Protein AF-A0A969GHV3-F1 (afdb_monomer_lite)

Radius of gyration: 28.15 Å; chains: 1; bounding box: 66×39×89 Å

pLDDT: mean 75.86, std 17.52, range [26.25, 97.0]

Structure (mmCIF, N/CA/C/O backbone):
data_AF-A0A969GHV3-F1
#
_entry.id   AF-A0A969GHV3-F1
#
loop_
_atom_site.group_PDB
_atom_site.id
_atom_site.type_symbol
_atom_site.label_atom_id
_atom_site.label_alt_id
_atom_site.label_comp_id
_atom_site.label_asym_id
_atom_site.label_entity_id
_atom_site.label_seq_id
_atom_site.pdbx_PDB_ins_code
_atom_site.Cartn_x
_atom_site.Cartn_y
_atom_site.Cartn_z
_atom_site.occupancy
_atom_site.B_iso_or_equiv
_atom_site.auth_seq_id
_atom_site.auth_comp_id
_atom_site.auth_asym_id
_atom_site.auth_atom_id
_atom_site.pdbx_PDB_model_num
ATOM 1 N N . MET A 1 1 ? 11.729 -0.062 -61.604 1.00 32.06 1 MET A N 1
ATOM 2 C CA . MET A 1 1 ? 11.285 1.165 -60.911 1.00 32.06 1 MET A CA 1
ATOM 3 C C . MET A 1 1 ? 10.305 0.632 -59.897 1.00 32.06 1 MET A C 1
ATOM 5 O O . MET A 1 1 ? 9.167 0.365 -60.252 1.00 32.06 1 MET A O 1
ATOM 9 N N . ASP A 1 2 ? 10.804 0.272 -58.718 1.00 27.66 2 ASP A N 1
ATOM 10 C CA . ASP A 1 2 ? 10.119 -0.718 -57.886 1.00 27.66 2 ASP A CA 1
ATOM 11 C C . ASP A 1 2 ? 9.588 -0.005 -56.647 1.00 27.66 2 ASP A C 1
ATOM 13 O O . ASP A 1 2 ? 10.357 0.471 -55.813 1.00 27.66 2 ASP A O 1
ATOM 17 N N . CYS A 1 3 ? 8.264 0.134 -56.581 1.00 26.25 3 CYS A N 1
ATOM 18 C CA . CYS A 1 3 ? 7.565 0.687 -55.429 1.00 26.25 3 CYS A CA 1
ATOM 19 C C . CYS A 1 3 ? 7.327 -0.438 -54.422 1.00 26.25 3 CYS A C 1
ATOM 21 O O . CYS A 1 3 ? 6.659 -1.417 -54.747 1.00 26.25 3 CYS A O 1
ATOM 23 N N . TYR A 1 4 ? 7.835 -0.290 -53.202 1.00 35.72 4 TYR A N 1
ATOM 24 C CA . TYR A 1 4 ? 7.478 -1.172 -52.094 1.00 35.72 4 TYR A CA 1
ATOM 25 C C . TYR A 1 4 ? 6.591 -0.409 -51.111 1.00 35.72 4 TYR A C 1
ATOM 27 O O . TYR A 1 4 ? 6.945 0.683 -50.669 1.00 35.72 4 TYR A O 1
ATOM 35 N N . LEU A 1 5 ? 5.433 -0.991 -50.782 1.00 27.12 5 LEU A N 1
ATOM 36 C CA . LEU A 1 5 ? 4.571 -0.512 -49.704 1.00 27.12 5 LEU A CA 1
ATOM 37 C C . LEU A 1 5 ? 5.252 -0.800 -48.362 1.00 27.12 5 LEU A C 1
ATOM 39 O O . LEU A 1 5 ? 5.508 -1.959 -48.032 1.00 27.12 5 LEU A O 1
ATOM 43 N N . TRP A 1 6 ? 5.487 0.242 -47.571 1.00 31.50 6 TRP A N 1
ATOM 44 C CA . TRP A 1 6 ? 5.747 0.106 -46.142 1.00 31.50 6 TRP A CA 1
ATOM 45 C C . TRP A 1 6 ? 4.621 0.788 -45.361 1.00 31.50 6 TRP A C 1
ATOM 47 O O . TRP A 1 6 ? 3.978 1.710 -45.862 1.00 31.50 6 TRP A O 1
ATOM 57 N N . PHE A 1 7 ? 4.332 0.240 -44.182 1.00 28.44 7 PHE A N 1
ATOM 58 C CA . PHE A 1 7 ? 3.184 0.544 -43.325 1.00 28.44 7 PHE A CA 1
ATOM 59 C C . PHE A 1 7 ? 2.871 2.054 -43.220 1.00 28.44 7 PHE A C 1
ATOM 61 O O . PHE A 1 7 ? 3.773 2.862 -43.023 1.00 28.44 7 PHE A O 1
ATOM 68 N N . ALA A 1 8 ? 1.573 2.390 -43.282 1.00 33.34 8 ALA A N 1
ATOM 69 C CA . ALA A 1 8 ? 0.971 3.732 -43.160 1.00 33.34 8 ALA A CA 1
ATOM 70 C C . ALA A 1 8 ? 0.907 4.636 -44.419 1.00 33.34 8 ALA A C 1
ATOM 72 O O . ALA A 1 8 ? 1.039 5.853 -44.328 1.00 33.34 8 ALA A O 1
ATOM 73 N N . GLY A 1 9 ? 0.599 4.066 -45.590 1.00 32.97 9 GLY A N 1
ATOM 74 C CA . GLY A 1 9 ? -0.188 4.762 -46.629 1.00 32.97 9 GLY A CA 1
ATOM 75 C C . GLY A 1 9 ? 0.458 5.920 -47.407 1.00 32.97 9 GLY A C 1
ATOM 76 O O . GLY A 1 9 ? -0.214 6.496 -48.256 1.00 32.97 9 GLY A O 1
ATOM 77 N N . ASN A 1 10 ? 1.736 6.246 -47.195 1.00 30.42 10 ASN A N 1
ATOM 78 C CA . ASN A 1 10 ? 2.454 7.244 -47.996 1.00 30.42 10 ASN A CA 1
ATOM 79 C C . ASN A 1 10 ? 3.390 6.574 -49.016 1.00 30.42 10 ASN A C 1
ATOM 81 O O . ASN A 1 10 ? 4.288 5.817 -48.650 1.00 30.42 10 ASN A O 1
ATOM 85 N N . ILE A 1 11 ? 3.193 6.873 -50.305 1.00 32.88 11 ILE A N 1
ATOM 86 C CA . ILE A 1 11 ? 4.055 6.412 -51.404 1.00 32.88 11 ILE A CA 1
ATOM 87 C C . ILE A 1 11 ? 5.279 7.329 -51.471 1.00 32.88 11 ILE A C 1
ATOM 89 O O . ILE A 1 11 ? 5.169 8.496 -51.841 1.00 32.88 11 ILE A O 1
ATOM 93 N N . VAL A 1 12 ? 6.455 6.800 -51.134 1.00 34.97 12 VAL A N 1
ATOM 94 C CA . VAL A 1 12 ? 7.733 7.509 -51.285 1.00 34.97 12 VAL A CA 1
ATOM 95 C C . VAL A 1 12 ? 8.493 6.913 -52.469 1.00 34.97 12 VAL A C 1
ATOM 97 O O . VAL A 1 12 ? 8.959 5.776 -52.416 1.00 34.97 12 VAL A O 1
ATOM 100 N N . CYS A 1 13 ? 8.632 7.687 -53.547 1.00 29.84 13 CYS A N 1
ATOM 101 C CA . CYS A 1 13 ? 9.438 7.321 -54.712 1.00 29.84 13 CYS A CA 1
ATOM 102 C C . CYS A 1 13 ? 10.898 7.751 -54.502 1.00 29.84 13 CYS A C 1
ATOM 104 O O . CYS A 1 13 ? 11.206 8.941 -54.534 1.00 29.84 13 CYS A O 1
ATOM 106 N N . TYR A 1 14 ? 11.815 6.795 -54.330 1.00 36.00 14 TYR A N 1
ATOM 107 C CA . TYR A 1 14 ? 13.252 7.082 -54.286 1.00 36.00 14 TYR A CA 1
ATOM 108 C C . TYR A 1 14 ? 13.854 7.155 -55.699 1.00 36.00 14 TYR A C 1
ATOM 110 O O . TYR A 1 14 ? 13.783 6.204 -56.479 1.00 36.00 14 TYR A O 1
ATOM 118 N N . SER A 1 15 ? 14.489 8.286 -56.024 1.00 32.22 15 SER A N 1
ATOM 119 C CA . SER A 1 15 ? 15.297 8.459 -57.237 1.00 32.22 15 SER A CA 1
ATOM 120 C C . SER A 1 15 ? 16.642 7.743 -57.080 1.00 32.22 15 SER A C 1
ATOM 122 O O . SER A 1 15 ? 17.452 8.082 -56.218 1.00 32.22 15 SER A O 1
ATOM 124 N N . HIS A 1 16 ? 16.889 6.739 -57.924 1.00 36.59 16 HIS A N 1
ATOM 125 C CA . HIS A 1 16 ? 18.135 5.971 -57.983 1.00 36.59 16 HIS A CA 1
ATOM 126 C C . HIS A 1 16 ? 19.261 6.795 -58.638 1.00 36.59 16 HIS A C 1
ATOM 128 O O . HIS A 1 16 ? 19.680 6.530 -59.764 1.00 36.59 16 HIS A O 1
ATOM 134 N N . ARG A 1 17 ? 19.797 7.801 -57.948 1.00 38.66 17 ARG A N 1
ATOM 135 C CA . ARG A 1 17 ? 21.125 8.340 -58.273 1.00 38.66 17 ARG A CA 1
ATOM 136 C C . ARG A 1 17 ? 21.913 8.531 -56.983 1.00 38.66 17 ARG A C 1
ATOM 138 O O . ARG A 1 17 ? 21.544 9.363 -56.172 1.00 38.66 17 ARG A O 1
ATOM 145 N N . ALA A 1 18 ? 22.995 7.752 -56.867 1.00 41.94 18 ALA A N 1
ATOM 146 C CA . ALA A 1 18 ? 24.051 7.780 -55.840 1.00 41.94 18 ALA A CA 1
ATOM 147 C C . ALA A 1 18 ? 24.050 6.667 -54.767 1.00 41.94 18 ALA A C 1
ATOM 149 O O . ALA A 1 18 ? 24.385 6.923 -53.617 1.00 41.94 18 ALA A O 1
ATOM 150 N N . LEU A 1 19 ? 23.787 5.408 -55.141 1.00 39.81 19 LEU A N 1
ATOM 151 C CA . LEU A 1 19 ? 24.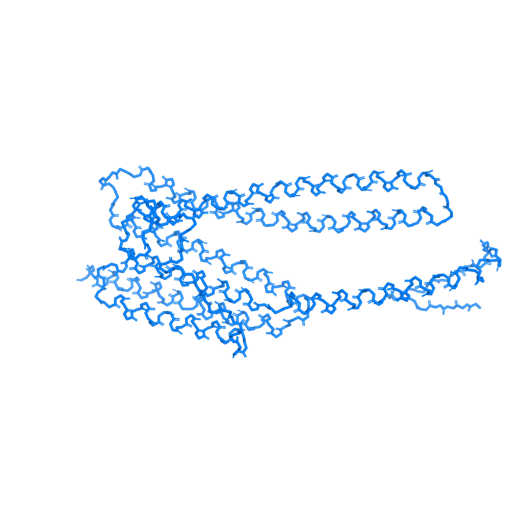238 4.256 -54.342 1.00 39.81 19 LEU A CA 1
ATOM 152 C C . LEU A 1 19 ? 25.096 3.318 -55.216 1.00 39.81 19 LEU A C 1
ATOM 154 O O . LEU A 1 19 ? 24.609 2.863 -56.256 1.00 39.81 19 LEU A O 1
ATOM 158 N N . PRO A 1 20 ? 26.369 3.049 -54.859 1.00 41.19 20 PRO A N 1
ATOM 159 C CA . PRO A 1 20 ? 27.237 2.156 -55.627 1.00 41.19 20 PRO A CA 1
ATOM 160 C C . PRO A 1 20 ? 26.728 0.704 -55.582 1.00 41.19 20 PRO A C 1
ATOM 162 O O . PRO A 1 20 ? 26.289 0.213 -54.546 1.00 41.19 20 PRO A O 1
ATOM 165 N N . ARG A 1 21 ? 26.789 0.000 -56.722 1.00 44.44 21 ARG A N 1
ATOM 166 C CA . ARG A 1 21 ? 26.206 -1.347 -56.933 1.00 44.44 21 ARG A CA 1
ATOM 167 C C . ARG A 1 21 ? 26.816 -2.463 -56.064 1.00 44.44 21 ARG A C 1
ATOM 169 O O . ARG A 1 21 ? 26.198 -3.514 -55.927 1.00 44.44 21 ARG A O 1
ATOM 176 N N . GLU A 1 22 ? 27.956 -2.214 -55.423 1.00 45.59 22 GLU A N 1
ATOM 177 C CA . GLU A 1 22 ? 28.583 -3.089 -54.413 1.00 45.59 22 GLU A CA 1
ATOM 178 C C . GLU A 1 22 ? 27.742 -3.212 -53.116 1.00 45.59 22 GLU A C 1
ATOM 180 O O . GLU A 1 22 ? 27.882 -4.166 -52.355 1.00 45.59 22 GLU A O 1
ATOM 185 N N . PHE A 1 23 ? 26.800 -2.284 -52.886 1.00 44.03 23 PHE A N 1
ATOM 186 C CA . PHE A 1 23 ? 25.954 -2.181 -51.685 1.00 44.03 23 PHE A CA 1
ATOM 187 C C . PHE A 1 23 ? 25.008 -3.381 -51.454 1.00 44.03 23 PHE A C 1
ATOM 189 O O . PHE A 1 23 ? 24.583 -3.631 -50.327 1.00 44.03 23 PHE A O 1
ATOM 196 N N . PHE A 1 24 ? 24.668 -4.158 -52.491 1.00 46.66 24 PHE A N 1
ATOM 197 C CA . PHE A 1 24 ? 23.558 -5.123 -52.419 1.00 46.66 24 PHE A CA 1
ATOM 198 C C . PHE A 1 24 ? 23.929 -6.590 -52.167 1.00 46.66 24 PHE A C 1
ATOM 200 O O . PHE A 1 24 ? 23.013 -7.388 -51.943 1.00 46.66 24 PHE A O 1
ATOM 207 N N . ARG A 1 25 ? 25.212 -6.977 -52.189 1.00 47.75 25 ARG A N 1
ATOM 208 C CA . ARG A 1 25 ? 25.588 -8.405 -52.163 1.00 47.75 25 ARG A CA 1
ATOM 209 C C . ARG A 1 25 ? 26.067 -8.899 -50.795 1.00 47.75 25 ARG A C 1
ATOM 211 O O . ARG A 1 25 ? 25.622 -9.955 -50.361 1.00 47.75 25 ARG A O 1
ATOM 218 N N . THR A 1 26 ? 26.874 -8.116 -50.082 1.00 47.72 26 THR A N 1
ATOM 219 C CA . THR A 1 26 ? 27.468 -8.522 -48.790 1.00 47.72 26 THR A CA 1
ATOM 220 C C . THR A 1 26 ? 26.604 -8.115 -47.587 1.00 47.72 26 THR A C 1
ATOM 222 O O . THR A 1 26 ? 26.477 -8.871 -46.629 1.00 47.72 26 THR A O 1
ATOM 225 N N . GLY A 1 27 ? 25.910 -6.970 -47.655 1.00 38.66 27 GLY A N 1
ATOM 226 C CA . GLY A 1 27 ? 25.031 -6.491 -46.574 1.00 38.66 27 GLY A CA 1
ATOM 227 C C . GLY A 1 27 ? 23.703 -7.250 -46.440 1.00 38.66 27 GLY A C 1
ATOM 228 O O . GLY A 1 27 ? 23.099 -7.258 -45.372 1.00 38.66 27 GLY A O 1
ATOM 229 N N . ARG A 1 28 ? 23.246 -7.934 -47.498 1.00 46.84 28 ARG A N 1
ATOM 230 C CA . ARG A 1 28 ? 21.951 -8.641 -47.518 1.00 46.84 28 ARG A CA 1
ATOM 231 C C . ARG A 1 28 ? 21.973 -9.968 -46.744 1.00 46.84 28 ARG A C 1
ATOM 233 O O . ARG A 1 28 ? 20.920 -10.415 -46.297 1.00 46.84 28 ARG A O 1
ATOM 240 N N . VAL A 1 29 ? 23.144 -10.591 -46.596 1.00 49.88 29 VAL A N 1
ATOM 241 C CA . VAL A 1 29 ? 23.302 -11.872 -45.885 1.00 49.88 29 VAL A CA 1
ATOM 242 C C . VAL A 1 29 ? 23.353 -11.628 -44.374 1.00 49.88 29 VAL A C 1
ATOM 244 O O . VAL A 1 29 ? 22.507 -12.140 -43.652 1.00 49.88 29 VAL A O 1
ATOM 247 N N . HIS A 1 30 ? 24.211 -10.713 -43.911 1.00 51.25 30 HIS A N 1
ATOM 248 C CA . HIS A 1 30 ? 24.308 -10.384 -42.484 1.00 51.25 30 HIS A CA 1
ATOM 249 C C . HIS A 1 30 ? 23.035 -9.754 -41.898 1.00 51.25 30 HIS A C 1
ATOM 251 O O . HIS A 1 30 ? 22.699 -10.024 -40.749 1.00 51.25 30 HIS A O 1
ATOM 257 N N . LEU A 1 31 ? 22.281 -8.964 -42.674 1.00 46.41 31 LEU A N 1
ATOM 258 C CA . LEU A 1 31 ? 21.017 -8.394 -42.196 1.00 46.41 31 LEU A CA 1
ATOM 259 C C . LEU A 1 31 ? 19.940 -9.473 -41.976 1.00 46.41 31 LEU A C 1
ATOM 261 O O . LEU A 1 31 ? 19.159 -9.372 -41.034 1.00 46.41 31 LEU A O 1
ATOM 265 N N . LYS A 1 32 ? 19.904 -10.520 -42.815 1.00 51.53 32 LYS A N 1
ATOM 266 C CA . LYS A 1 32 ? 18.963 -11.641 -42.657 1.00 51.53 32 LYS A CA 1
ATOM 267 C C . LYS A 1 32 ? 19.277 -12.474 -41.418 1.00 51.53 32 LYS A C 1
ATOM 269 O O . LYS A 1 32 ? 18.349 -12.822 -40.692 1.00 51.53 32 LYS A O 1
ATOM 274 N N . ASP A 1 33 ? 20.554 -12.732 -41.155 1.00 55.66 33 ASP A N 1
ATOM 275 C CA . ASP A 1 33 ? 20.976 -13.500 -39.981 1.00 55.66 33 ASP A CA 1
ATOM 276 C C . ASP A 1 33 ? 20.678 -12.735 -38.681 1.00 55.66 33 ASP A C 1
ATOM 278 O O . ASP A 1 33 ? 20.117 -13.300 -37.743 1.00 55.66 33 ASP A O 1
ATOM 282 N N . ILE A 1 34 ? 20.934 -11.421 -38.647 1.00 56.09 34 ILE A N 1
ATOM 283 C CA . ILE A 1 34 ? 20.625 -10.566 -37.487 1.00 56.09 34 ILE A CA 1
ATOM 284 C C . ILE A 1 34 ? 19.113 -10.491 -37.229 1.00 56.09 34 ILE A C 1
ATOM 286 O O . ILE A 1 34 ? 18.677 -10.661 -36.090 1.00 56.09 34 ILE A O 1
ATOM 290 N N . VAL A 1 35 ? 18.300 -10.271 -38.269 1.00 57.44 35 VAL A N 1
ATOM 291 C CA . VAL A 1 35 ? 16.833 -10.200 -38.130 1.00 57.44 35 VAL A CA 1
ATOM 292 C C . VAL A 1 35 ? 16.256 -11.556 -37.713 1.00 57.44 35 VAL A C 1
ATOM 294 O O . VAL A 1 35 ? 15.370 -11.608 -36.857 1.00 57.44 35 VAL A O 1
ATOM 297 N N . SER A 1 36 ? 16.786 -12.660 -38.249 1.00 62.81 36 SER A N 1
ATOM 298 C CA . SER A 1 36 ? 16.410 -14.012 -37.832 1.00 62.81 36 SER A CA 1
ATOM 299 C C . SER A 1 36 ? 16.691 -14.224 -36.344 1.00 62.81 36 SER A C 1
ATOM 301 O O . SER A 1 36 ? 15.769 -14.538 -35.590 1.00 62.81 36 SER A O 1
ATOM 303 N N . HIS A 1 37 ? 17.916 -13.968 -35.875 1.00 59.31 37 HIS A N 1
ATOM 304 C CA . HIS A 1 37 ? 18.250 -14.133 -34.461 1.00 59.31 37 HIS A CA 1
ATOM 305 C C . HIS A 1 37 ? 17.402 -13.234 -33.553 1.00 59.31 37 HIS A C 1
ATOM 307 O O . HIS A 1 37 ? 16.871 -13.727 -32.558 1.00 59.31 37 HIS A O 1
ATOM 313 N N . PHE A 1 38 ? 17.180 -11.968 -33.918 1.00 63.19 38 PHE A N 1
ATOM 314 C CA . PHE A 1 38 ? 16.340 -11.049 -33.142 1.00 63.19 38 PHE A CA 1
ATOM 315 C C . PHE A 1 38 ? 14.898 -11.558 -32.994 1.00 63.19 38 PHE A C 1
ATOM 317 O O . PHE A 1 38 ? 14.334 -11.501 -31.904 1.00 63.19 38 PHE A O 1
ATOM 324 N N . THR A 1 39 ? 14.330 -12.136 -34.056 1.00 67.62 39 THR A N 1
ATOM 325 C CA . THR A 1 39 ? 12.966 -12.691 -34.039 1.00 67.62 39 THR A CA 1
ATOM 326 C C . THR A 1 39 ? 12.853 -13.879 -33.080 1.00 67.62 39 THR A C 1
ATOM 328 O O . THR A 1 39 ? 11.930 -13.930 -32.272 1.00 67.62 39 THR A O 1
ATOM 331 N N . HIS A 1 40 ? 13.830 -14.793 -33.085 1.00 66.06 40 HIS A N 1
ATOM 332 C CA . HIS A 1 40 ? 13.835 -15.944 -32.170 1.00 66.06 40 HIS A CA 1
ATOM 333 C C . HIS A 1 40 ? 13.967 -15.514 -30.702 1.00 66.06 40 HIS A C 1
ATOM 335 O O . HIS A 1 40 ? 13.299 -16.070 -29.832 1.00 66.06 40 HIS A O 1
ATOM 341 N N . HIS A 1 41 ? 14.795 -14.502 -30.423 1.00 63.38 41 HIS A N 1
ATOM 342 C CA . HIS A 1 41 ? 14.983 -13.993 -29.063 1.00 63.38 41 HIS A CA 1
ATOM 343 C C . HIS A 1 41 ? 13.746 -13.225 -28.587 1.00 63.38 41 HIS A C 1
ATOM 345 O O . HIS A 1 41 ? 13.335 -13.399 -27.444 1.00 63.38 41 HIS A O 1
ATOM 351 N N . ALA A 1 42 ? 13.106 -12.447 -29.464 1.00 62.44 42 ALA A N 1
ATOM 352 C CA . ALA A 1 42 ? 11.858 -11.754 -29.161 1.00 62.44 42 ALA A CA 1
ATOM 353 C C . ALA A 1 42 ? 10.717 -12.737 -28.858 1.00 62.44 42 ALA A C 1
ATOM 355 O O . ALA A 1 42 ? 10.004 -12.549 -27.878 1.00 62.44 42 ALA A O 1
ATOM 356 N N . SER A 1 43 ? 10.576 -13.819 -29.633 1.00 68.94 43 SER A N 1
ATOM 357 C CA . SER A 1 43 ? 9.571 -14.857 -29.374 1.00 68.94 43 SER A CA 1
ATOM 358 C C . SER A 1 43 ? 9.837 -15.626 -28.080 1.00 68.94 43 SER A C 1
ATOM 360 O O . SER A 1 43 ? 8.896 -15.899 -27.338 1.00 68.94 43 SER A O 1
ATOM 362 N N . LEU A 1 44 ? 11.100 -15.940 -27.769 1.00 65.38 44 LEU A N 1
ATOM 363 C CA . LEU A 1 44 ? 11.466 -16.591 -26.509 1.00 65.38 44 LEU A CA 1
ATOM 364 C C . LEU A 1 44 ? 11.189 -15.674 -25.308 1.00 65.38 44 LEU A C 1
ATOM 366 O O . LEU A 1 44 ? 10.631 -16.121 -24.310 1.00 65.38 44 LEU A O 1
ATOM 370 N N . LEU A 1 45 ? 11.538 -14.388 -25.419 1.00 65.69 45 LEU A N 1
ATOM 371 C CA . LEU A 1 45 ? 11.294 -13.389 -24.381 1.00 65.69 45 LEU A CA 1
ATOM 372 C C . LEU A 1 45 ? 9.794 -13.141 -24.189 1.00 65.69 45 LEU A C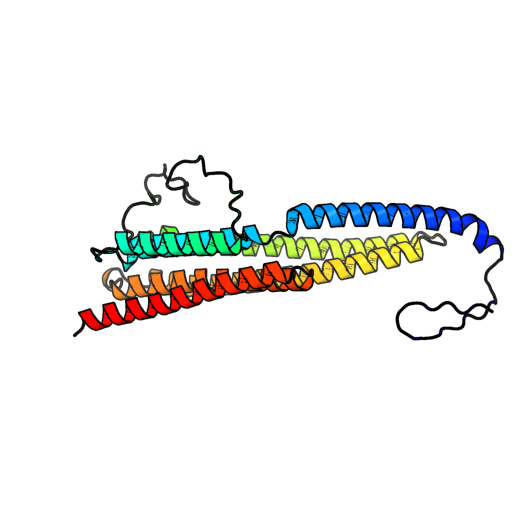 1
ATOM 374 O O . LEU A 1 45 ? 9.345 -13.045 -23.054 1.00 65.69 45 LEU A O 1
ATOM 378 N N . ALA A 1 46 ? 9.014 -13.097 -25.272 1.00 61.75 46 ALA A N 1
ATOM 379 C CA . ALA A 1 46 ? 7.561 -12.963 -25.221 1.00 61.75 46 ALA A CA 1
ATOM 380 C C . ALA A 1 46 ? 6.895 -14.203 -24.607 1.00 61.75 46 ALA A C 1
ATOM 382 O O . ALA A 1 46 ? 6.031 -14.068 -23.749 1.00 61.75 46 ALA A O 1
ATOM 383 N N . ALA A 1 47 ? 7.331 -15.413 -24.974 1.00 65.94 47 ALA A N 1
ATOM 384 C CA . ALA A 1 47 ? 6.836 -16.650 -24.371 1.00 65.94 47 ALA A CA 1
ATOM 385 C C . ALA A 1 47 ? 7.200 -16.747 -22.880 1.00 65.94 47 ALA A C 1
ATOM 387 O O . ALA A 1 47 ? 6.379 -17.168 -22.067 1.00 65.94 47 ALA A O 1
ATOM 388 N N . PHE A 1 48 ? 8.408 -16.320 -22.504 1.00 66.31 48 PHE A N 1
ATOM 389 C CA . PHE A 1 48 ? 8.838 -16.233 -21.110 1.00 66.31 48 PHE A CA 1
ATOM 390 C C . PHE A 1 48 ? 8.029 -15.181 -20.337 1.00 66.31 48 PHE A C 1
ATOM 392 O O . PHE A 1 48 ? 7.522 -15.471 -19.257 1.00 66.31 48 PHE A O 1
ATOM 399 N N . ALA A 1 49 ? 7.848 -13.987 -20.903 1.00 58.22 49 ALA A N 1
ATOM 400 C CA . ALA A 1 49 ? 7.068 -12.917 -20.293 1.00 58.22 49 ALA A CA 1
ATOM 401 C C . ALA A 1 49 ? 5.604 -13.333 -20.094 1.00 58.22 49 ALA A C 1
ATOM 403 O O . ALA A 1 49 ? 5.083 -13.217 -18.988 1.00 58.22 49 ALA A O 1
ATOM 404 N N . ASN A 1 50 ? 4.980 -13.919 -21.118 1.00 59.81 50 ASN A N 1
ATOM 405 C CA . ASN A 1 50 ? 3.616 -14.430 -21.027 1.00 59.81 50 ASN A CA 1
ATOM 406 C C . ASN A 1 50 ? 3.500 -15.551 -19.993 1.00 59.81 50 ASN A C 1
ATOM 408 O O . ASN A 1 50 ? 2.539 -15.578 -19.241 1.00 59.81 50 ASN A O 1
ATOM 412 N N . LYS A 1 51 ? 4.477 -16.455 -19.881 1.00 61.09 51 LYS A N 1
ATOM 413 C CA . LYS A 1 51 ? 4.396 -17.554 -18.908 1.00 61.09 51 LYS A CA 1
ATOM 414 C C . LYS A 1 51 ? 4.516 -17.097 -17.447 1.00 61.09 51 LYS A C 1
ATOM 416 O O . LYS A 1 51 ? 3.932 -17.736 -16.581 1.00 61.09 51 LYS A O 1
ATOM 421 N N . PHE A 1 52 ? 5.291 -16.049 -17.165 1.00 55.91 52 PHE A N 1
ATOM 422 C CA . PHE A 1 52 ? 5.618 -15.653 -15.786 1.00 55.91 52 PHE A CA 1
ATOM 423 C C . PHE A 1 52 ? 4.924 -14.379 -15.296 1.00 55.91 52 PHE A C 1
ATOM 425 O O . PHE A 1 52 ? 4.817 -14.191 -14.087 1.00 55.91 52 PHE A O 1
ATOM 432 N N . PHE A 1 53 ? 4.471 -13.504 -16.197 1.00 52.47 53 PHE A N 1
ATOM 433 C CA . PHE A 1 53 ? 3.915 -12.197 -15.835 1.00 52.47 53 PHE A CA 1
ATOM 434 C C . PHE A 1 53 ? 2.471 -11.974 -16.296 1.00 52.47 53 PHE A C 1
ATOM 436 O O . PHE A 1 53 ? 1.901 -10.956 -15.910 1.00 52.47 53 PHE A O 1
ATOM 443 N N . SER A 1 54 ? 1.879 -12.875 -17.096 1.00 54.59 54 SER A N 1
ATOM 444 C CA . SER A 1 54 ? 0.522 -12.653 -17.621 1.00 54.59 54 SER A CA 1
ATOM 445 C C . SER A 1 54 ? -0.572 -12.909 -16.596 1.00 54.59 54 SER A C 1
ATOM 447 O O . SER A 1 54 ? -1.471 -12.094 -16.526 1.00 54.59 54 SER A O 1
ATOM 449 N N . THR A 1 55 ? -0.466 -13.935 -15.748 1.00 63.44 55 THR A N 1
ATOM 450 C CA . THR A 1 55 ? -1.558 -14.330 -14.850 1.00 63.44 55 THR A CA 1
ATOM 451 C C . THR A 1 55 ? -1.741 -13.303 -13.731 1.00 63.44 55 THR A C 1
ATOM 453 O O . THR A 1 55 ? -1.003 -13.299 -12.738 1.00 63.44 55 THR A O 1
ATOM 456 N N . GLY A 1 56 ? -2.736 -12.425 -13.861 1.00 71.06 56 GLY A N 1
ATOM 457 C CA . GLY A 1 56 ? -3.143 -11.432 -12.860 1.00 71.06 56 GLY A CA 1
ATOM 458 C C . GLY A 1 56 ? -3.566 -12.011 -11.496 1.00 71.06 56 GLY A C 1
ATOM 459 O O . GLY A 1 56 ? -3.939 -11.262 -10.593 1.00 71.06 56 GLY A O 1
ATOM 460 N N . ASP A 1 57 ? -3.464 -13.325 -11.303 1.00 79.31 57 ASP A N 1
ATOM 461 C CA . ASP A 1 57 ? -3.730 -14.076 -10.074 1.00 79.31 57 ASP A CA 1
ATOM 462 C C . ASP A 1 57 ? -3.052 -13.496 -8.832 1.00 79.31 57 ASP A C 1
ATOM 464 O O . ASP A 1 57 ? -3.654 -13.425 -7.758 1.00 79.31 57 ASP A O 1
ATOM 468 N N . TRP A 1 58 ? -1.813 -13.016 -8.958 1.00 80.75 58 TRP A N 1
ATOM 469 C CA . TRP A 1 58 ? -1.102 -12.410 -7.830 1.00 80.75 58 TRP A CA 1
ATOM 470 C C . TRP A 1 58 ? -1.768 -11.107 -7.354 1.00 80.75 58 TRP A C 1
ATOM 472 O O . TRP A 1 58 ? -1.721 -10.804 -6.159 1.00 80.75 58 TRP A O 1
ATOM 482 N N . LEU A 1 59 ? -2.415 -10.346 -8.252 1.00 81.38 59 LEU A N 1
ATOM 483 C CA . LEU A 1 59 ? -3.180 -9.143 -7.895 1.00 81.38 59 LEU A CA 1
ATOM 484 C C . LEU A 1 59 ? -4.428 -9.521 -7.108 1.00 81.38 59 LEU A C 1
ATOM 486 O O . LEU A 1 59 ? -4.747 -8.862 -6.121 1.00 81.38 59 LEU A O 1
ATOM 490 N N . ILE A 1 60 ? -5.109 -10.589 -7.523 1.00 83.69 60 ILE A N 1
ATOM 491 C CA . ILE A 1 60 ? -6.311 -11.105 -6.860 1.00 83.69 60 ILE A CA 1
ATOM 492 C C . ILE A 1 60 ? -5.953 -11.645 -5.472 1.00 83.69 60 ILE A C 1
ATOM 494 O O . ILE A 1 60 ? -6.604 -11.296 -4.485 1.00 83.69 60 ILE A O 1
ATOM 498 N N . ALA A 1 61 ? -4.874 -12.423 -5.370 1.00 85.19 61 ALA A N 1
ATOM 499 C CA . ALA A 1 61 ? -4.355 -12.922 -4.102 1.00 85.19 61 ALA A CA 1
ATOM 500 C C . ALA A 1 61 ? -3.969 -11.770 -3.160 1.00 85.19 61 ALA A C 1
ATOM 502 O O . ALA A 1 61 ? -4.354 -11.757 -1.989 1.00 85.19 61 ALA A O 1
ATOM 503 N N . ARG A 1 62 ? -3.270 -10.755 -3.685 1.00 86.12 62 ARG A N 1
ATOM 504 C CA . ARG A 1 62 ? -2.930 -9.537 -2.940 1.00 86.12 62 ARG A CA 1
ATOM 505 C C . ARG A 1 62 ? -4.182 -8.793 -2.471 1.00 86.12 62 ARG A C 1
ATOM 507 O O . ARG A 1 62 ? -4.230 -8.372 -1.319 1.00 86.12 62 ARG A O 1
ATOM 514 N N . ALA A 1 63 ? -5.190 -8.649 -3.329 1.00 86.25 63 ALA A N 1
ATOM 515 C CA . ALA A 1 63 ? -6.448 -7.994 -2.991 1.00 86.25 63 ALA A CA 1
ATOM 516 C C . ALA A 1 63 ? -7.156 -8.696 -1.826 1.00 86.25 63 ALA A C 1
ATOM 518 O O . ALA A 1 63 ? -7.568 -8.037 -0.872 1.00 86.25 63 ALA A O 1
ATOM 519 N N . GLY A 1 64 ? -7.253 -10.027 -1.887 1.00 88.31 64 GLY A N 1
ATOM 520 C CA . GLY A 1 64 ? -7.845 -10.836 -0.824 1.00 88.31 64 GLY A CA 1
ATOM 521 C C . GLY A 1 64 ? -7.055 -10.781 0.484 1.00 88.31 64 GLY A C 1
ATOM 522 O O . GLY A 1 64 ? -7.657 -10.715 1.556 1.00 88.31 64 GLY A O 1
ATOM 523 N N . ALA A 1 65 ? -5.721 -10.749 0.416 1.00 89.38 65 ALA A N 1
ATOM 524 C CA . ALA A 1 65 ? -4.866 -10.621 1.594 1.00 89.38 65 ALA A CA 1
ATOM 525 C C . ALA A 1 65 ? -5.051 -9.269 2.306 1.00 89.38 65 ALA A C 1
ATOM 527 O O . ALA A 1 65 ? -5.230 -9.242 3.522 1.00 89.38 65 ALA A O 1
ATOM 528 N N . GLU A 1 66 ? -5.060 -8.157 1.565 1.00 88.69 66 GLU A N 1
ATOM 529 C CA . GLU A 1 66 ? -5.261 -6.816 2.138 1.00 88.69 66 GLU A CA 1
ATOM 530 C C . GLU A 1 66 ? -6.689 -6.638 2.691 1.00 88.69 66 GLU A C 1
ATOM 532 O O . GLU A 1 66 ? -6.866 -6.027 3.744 1.00 88.69 66 GLU A O 1
ATOM 537 N N . GLU A 1 67 ? -7.710 -7.215 2.041 1.00 90.06 67 GLU A N 1
ATOM 538 C CA . GLU A 1 67 ? -9.084 -7.208 2.571 1.00 90.06 67 GLU A CA 1
ATOM 539 C C . GLU A 1 67 ? -9.194 -8.026 3.865 1.00 90.06 67 GLU A C 1
ATOM 541 O O . GLU A 1 67 ? -9.801 -7.583 4.839 1.00 90.06 67 GLU A O 1
ATOM 546 N N . THR A 1 68 ? -8.555 -9.199 3.900 1.00 91.69 68 THR A N 1
ATOM 547 C CA . THR A 1 68 ? -8.498 -10.047 5.098 1.00 91.69 68 THR A CA 1
ATOM 548 C C . THR A 1 68 ? -7.805 -9.319 6.245 1.00 91.69 68 THR A C 1
ATOM 550 O O . THR A 1 68 ? -8.281 -9.356 7.378 1.00 91.69 68 THR A O 1
ATOM 553 N N . LEU A 1 69 ? -6.703 -8.620 5.960 1.00 90.69 69 LEU A N 1
ATOM 554 C CA . LEU A 1 69 ? -5.960 -7.857 6.957 1.00 90.69 69 LEU A CA 1
ATOM 555 C C . LEU A 1 69 ? -6.810 -6.724 7.545 1.00 90.69 69 LEU A C 1
ATOM 557 O O . LEU A 1 69 ? -6.875 -6.591 8.766 1.00 90.69 69 LEU A O 1
ATOM 561 N N . LYS A 1 70 ? -7.508 -5.962 6.693 1.00 91.88 70 LYS A N 1
ATOM 562 C CA . LYS A 1 70 ? -8.477 -4.949 7.130 1.00 91.88 70 LYS A CA 1
ATOM 563 C C . LYS A 1 70 ? -9.524 -5.557 8.067 1.00 91.88 70 LYS A C 1
ATOM 565 O O . LYS A 1 70 ? -9.725 -5.046 9.167 1.00 91.88 70 LYS A O 1
ATOM 570 N N . ASP A 1 71 ? -10.151 -6.666 7.675 1.00 91.81 71 ASP A N 1
ATOM 571 C CA . ASP A 1 71 ? -11.204 -7.304 8.474 1.00 91.81 71 ASP A CA 1
ATOM 572 C C . ASP A 1 71 ? -10.685 -7.840 9.820 1.00 91.81 71 ASP A C 1
ATOM 574 O O . ASP A 1 71 ? -11.395 -7.760 10.824 1.00 91.81 71 ASP A O 1
ATOM 578 N N . ILE A 1 72 ? -9.439 -8.324 9.877 1.00 91.56 72 ILE A N 1
ATOM 579 C CA . ILE A 1 72 ? -8.775 -8.714 11.130 1.00 91.56 72 ILE A CA 1
ATOM 580 C C . ILE A 1 72 ? -8.603 -7.500 12.048 1.00 91.56 72 ILE A C 1
ATOM 582 O O . ILE A 1 72 ? -8.941 -7.577 13.229 1.00 91.56 72 ILE A O 1
ATOM 586 N N . TYR A 1 73 ? -8.121 -6.366 11.536 1.00 92.12 73 TYR A N 1
ATOM 587 C CA . TYR A 1 73 ? -7.977 -5.165 12.361 1.00 92.12 73 TYR A CA 1
ATOM 588 C C . TYR A 1 73 ? -9.329 -4.624 12.825 1.00 92.12 73 TYR A C 1
ATOM 590 O O . TYR A 1 73 ? -9.458 -4.278 13.997 1.00 92.12 73 TYR A O 1
ATOM 598 N N . MET A 1 74 ? -10.361 -4.639 11.978 1.00 92.19 74 MET A N 1
ATOM 599 C CA . MET A 1 74 ? -11.723 -4.263 12.377 1.00 92.19 74 MET A CA 1
ATOM 600 C C . MET A 1 74 ? -12.296 -5.189 13.457 1.00 92.19 74 MET A C 1
ATOM 602 O O . MET A 1 74 ? -12.897 -4.716 14.425 1.00 92.19 74 MET A O 1
ATOM 606 N N . TYR A 1 75 ? -12.065 -6.500 13.330 1.00 93.38 75 TYR A N 1
ATOM 607 C CA . TYR A 1 75 ? -12.458 -7.500 14.324 1.00 93.38 75 TYR A CA 1
ATOM 608 C C . TYR A 1 75 ? -11.826 -7.227 15.694 1.00 93.38 75 TYR A C 1
ATOM 610 O O . TYR A 1 75 ? -12.497 -7.337 16.722 1.00 93.38 75 TYR A O 1
ATOM 618 N N . ARG A 1 76 ? -10.544 -6.849 15.693 1.00 92.69 76 ARG A N 1
ATOM 619 C CA . ARG A 1 76 ? -9.742 -6.611 16.898 1.00 92.69 76 ARG A CA 1
ATOM 620 C C . ARG A 1 76 ? -9.936 -5.227 17.509 1.00 92.69 76 ARG A C 1
ATOM 622 O O . ARG A 1 76 ? -9.406 -5.004 18.585 1.00 92.69 76 ARG A O 1
ATOM 629 N N . THR A 1 77 ? -10.644 -4.298 16.862 1.00 94.12 77 THR A N 1
ATOM 630 C CA . THR A 1 77 ? -10.772 -2.894 17.312 1.00 94.12 77 THR A CA 1
ATOM 631 C C . THR A 1 77 ? -12.230 -2.475 17.505 1.00 94.12 77 THR A C 1
ATOM 633 O O . THR A 1 77 ? -12.702 -2.279 18.619 1.00 94.12 77 THR A O 1
ATOM 636 N N . ILE A 1 78 ? -12.979 -2.357 16.414 1.00 91.56 78 ILE A N 1
ATOM 637 C CA . ILE A 1 78 ? -14.344 -1.831 16.412 1.00 91.56 78 ILE A CA 1
ATOM 638 C C . ILE A 1 78 ? -15.334 -2.876 16.924 1.00 91.56 78 ILE A C 1
ATOM 640 O O . ILE A 1 78 ? -16.273 -2.551 17.645 1.00 91.56 78 ILE A O 1
ATOM 644 N N . LEU A 1 79 ? -15.120 -4.146 16.578 1.00 90.88 79 LEU A N 1
ATOM 645 C CA . LEU A 1 79 ? -16.058 -5.223 16.893 1.00 90.88 79 LEU A CA 1
ATOM 646 C C . LEU A 1 79 ? -15.798 -5.903 18.244 1.00 90.88 79 LEU A C 1
ATOM 648 O O . LEU A 1 79 ? -16.409 -6.937 18.501 1.00 90.88 79 LEU A O 1
ATOM 652 N N . GLN A 1 80 ? -14.932 -5.349 19.098 1.00 89.44 80 GLN A N 1
ATOM 653 C CA . GLN A 1 80 ? -14.542 -5.939 20.389 1.00 89.44 80 GLN A CA 1
ATOM 654 C C . GLN A 1 80 ? -15.742 -6.343 21.251 1.00 89.44 80 GLN A C 1
ATOM 656 O O . GLN A 1 80 ? -15.829 -7.486 21.697 1.00 89.44 80 GLN A O 1
ATOM 661 N N . ASP A 1 81 ? -16.710 -5.436 21.383 1.00 87.31 81 ASP A N 1
ATOM 662 C CA . ASP A 1 81 ? -17.884 -5.630 22.241 1.00 87.31 81 ASP A CA 1
ATOM 663 C C . ASP A 1 81 ? -19.036 -6.367 21.546 1.00 87.31 81 ASP A C 1
ATOM 665 O O . ASP A 1 81 ? -20.089 -6.593 22.142 1.00 87.31 81 ASP A O 1
ATOM 669 N N . ASN A 1 82 ? -18.880 -6.743 20.272 1.00 88.81 82 ASN A N 1
ATOM 670 C CA . ASN A 1 82 ? -19.937 -7.421 19.537 1.00 88.81 82 ASN A CA 1
ATOM 671 C C . ASN A 1 82 ? -19.883 -8.939 19.803 1.00 88.81 82 ASN A C 1
ATOM 673 O O . ASN A 1 82 ? -18.935 -9.601 19.367 1.00 88.81 82 ASN A O 1
ATOM 677 N N . PRO A 1 83 ? -20.914 -9.546 20.423 1.00 88.12 83 PRO A N 1
ATOM 678 C CA . PRO A 1 83 ? -20.913 -10.981 20.725 1.00 88.12 83 PRO A CA 1
ATOM 679 C C . PRO A 1 83 ? -20.882 -11.854 19.459 1.00 88.12 83 PRO A C 1
ATOM 681 O O . PRO A 1 83 ? -20.367 -12.970 19.477 1.00 88.12 83 PRO A O 1
ATOM 684 N N . ASN A 1 84 ? -21.361 -11.327 18.328 1.00 90.88 84 ASN A N 1
ATOM 685 C CA . ASN A 1 84 ? -21.401 -12.017 17.040 1.00 90.88 84 ASN A CA 1
ATOM 686 C C . ASN A 1 84 ? -20.153 -11.772 16.175 1.00 90.88 84 ASN A C 1
ATOM 688 O O . ASN A 1 84 ? -20.126 -12.181 15.012 1.00 90.88 84 ASN A O 1
ATOM 692 N N . ARG A 1 85 ? -19.099 -11.136 16.710 1.00 90.81 85 ARG A N 1
ATOM 693 C CA . ARG A 1 85 ? -17.886 -10.792 15.945 1.00 90.81 85 ARG A CA 1
ATOM 694 C C . ARG A 1 85 ? -17.215 -11.989 15.269 1.00 90.81 85 ARG A C 1
ATOM 696 O O . ARG A 1 85 ? -16.708 -11.861 14.159 1.00 90.81 85 ARG A O 1
ATOM 703 N N . ARG A 1 86 ? -17.236 -13.168 15.904 1.00 91.38 86 ARG A N 1
ATOM 704 C CA . ARG A 1 86 ? -16.641 -14.400 15.347 1.00 91.38 86 ARG A CA 1
ATOM 705 C C . ARG A 1 86 ? -17.395 -14.879 14.111 1.00 91.38 86 ARG A C 1
ATOM 707 O O . ARG A 1 86 ? -16.785 -15.085 13.069 1.00 91.38 86 ARG A O 1
ATOM 714 N N . ALA A 1 87 ? -18.721 -14.971 14.216 1.00 92.25 87 ALA A N 1
ATOM 715 C CA . ALA A 1 87 ? -19.584 -15.322 13.092 1.00 92.25 87 ALA A CA 1
ATOM 716 C C . ALA A 1 87 ? -19.494 -14.279 11.962 1.00 92.25 87 ALA A C 1
ATOM 718 O O . ALA A 1 87 ? -19.536 -14.624 10.780 1.00 92.25 87 ALA A O 1
ATOM 719 N N . TRP A 1 88 ? -19.330 -12.999 12.316 1.00 91.69 88 TRP A N 1
ATOM 720 C CA . TRP A 1 88 ? -19.072 -11.934 11.348 1.00 91.69 88 TRP A CA 1
ATOM 721 C C . TRP A 1 88 ? -17.769 -12.174 10.574 1.00 91.69 88 TRP A C 1
ATOM 723 O O . TRP A 1 88 ? -17.800 -12.178 9.341 1.00 91.69 88 TRP A O 1
ATOM 733 N N . LEU A 1 89 ? -16.658 -12.433 11.273 1.00 91.94 89 LEU A N 1
ATOM 734 C CA . LEU A 1 89 ? -15.353 -12.646 10.645 1.00 91.94 89 LEU A CA 1
ATOM 735 C C . LEU A 1 89 ? -15.370 -13.889 9.755 1.00 91.94 89 LEU A C 1
ATOM 737 O O . LEU A 1 89 ? -14.957 -13.821 8.604 1.00 91.94 89 LEU A O 1
ATOM 741 N N . GLU A 1 90 ? -15.929 -14.999 10.234 1.00 93.56 90 GLU A N 1
ATOM 742 C CA . GLU A 1 90 ? -16.071 -16.229 9.448 1.00 93.56 90 GLU A CA 1
ATOM 743 C C . GLU A 1 90 ? -16.838 -15.981 8.138 1.00 93.56 90 GLU A C 1
ATOM 745 O O . GLU A 1 90 ? -16.410 -16.382 7.052 1.00 93.56 90 GLU A O 1
ATOM 750 N N . LYS A 1 91 ? -17.961 -15.257 8.209 1.00 93.00 91 LYS A N 1
ATOM 751 C CA . LYS A 1 91 ? -18.761 -14.902 7.031 1.00 93.00 91 LYS A CA 1
ATOM 752 C C . LYS A 1 91 ? -17.989 -14.015 6.050 1.00 93.00 91 LYS A C 1
ATOM 754 O O . LYS A 1 91 ? -18.182 -14.149 4.837 1.00 93.00 91 LYS A O 1
ATOM 759 N N . ARG A 1 92 ? -17.156 -13.100 6.552 1.00 91.69 92 ARG A N 1
ATOM 760 C CA . ARG A 1 92 ? -16.302 -12.225 5.739 1.00 91.69 92 ARG A CA 1
ATOM 761 C C . ARG A 1 92 ? -15.181 -13.012 5.065 1.00 91.69 92 ARG A C 1
ATOM 763 O O . ARG A 1 92 ? -15.098 -12.976 3.840 1.00 91.69 92 ARG A O 1
ATOM 770 N N . LEU A 1 93 ? -14.430 -13.817 5.814 1.00 92.56 93 LEU A N 1
ATOM 771 C CA . LEU A 1 93 ? -13.360 -14.670 5.287 1.00 92.56 93 LEU A CA 1
ATOM 772 C C . LEU A 1 93 ? -13.869 -15.617 4.195 1.00 92.56 93 LEU A C 1
ATOM 774 O O . LEU A 1 93 ? -13.296 -15.671 3.110 1.00 92.56 93 LEU A O 1
ATOM 778 N N . ASN A 1 94 ? -15.009 -16.277 4.418 1.00 93.06 94 ASN A N 1
ATOM 779 C CA . ASN A 1 94 ? -15.636 -17.139 3.414 1.00 93.06 94 ASN A CA 1
ATOM 780 C C . ASN A 1 94 ? -15.991 -16.388 2.121 1.00 93.06 94 ASN A C 1
ATOM 782 O O . ASN A 1 94 ? -15.922 -16.949 1.025 1.00 93.06 94 ASN A O 1
ATOM 786 N N . ARG A 1 95 ? -16.395 -15.117 2.225 1.00 90.50 95 ARG A N 1
ATOM 787 C CA . ARG A 1 95 ? -16.681 -14.280 1.054 1.00 90.50 95 ARG A CA 1
ATOM 788 C C . ARG A 1 95 ? -15.401 -13.927 0.308 1.00 90.50 95 ARG A C 1
ATOM 790 O O . ARG A 1 95 ? -15.376 -14.083 -0.910 1.00 90.50 95 ARG A O 1
ATOM 797 N N . ILE A 1 96 ? -14.365 -13.496 1.026 1.00 89.12 96 ILE A N 1
ATOM 798 C CA . ILE A 1 96 ? -13.062 -13.153 0.447 1.00 89.12 96 ILE A CA 1
ATOM 799 C C . ILE A 1 96 ? -12.483 -14.371 -0.272 1.00 89.12 96 ILE A C 1
ATOM 801 O O . ILE A 1 96 ? -12.145 -14.279 -1.447 1.00 89.12 96 ILE A O 1
ATOM 805 N N . GLN A 1 97 ? -12.472 -15.537 0.377 1.00 90.00 97 GLN A N 1
ATOM 806 C CA . GLN A 1 97 ? -11.956 -16.774 -0.205 1.00 90.00 97 GLN A CA 1
ATOM 807 C C . GLN A 1 97 ? -12.697 -17.167 -1.491 1.00 90.00 97 GLN A C 1
ATOM 809 O O . GLN A 1 97 ? -12.063 -17.523 -2.481 1.00 90.00 97 GLN A O 1
ATOM 814 N N . ARG A 1 98 ? -14.033 -17.061 -1.517 1.00 90.12 98 ARG A N 1
ATOM 815 C CA . ARG A 1 98 ? -14.824 -17.309 -2.737 1.00 90.12 98 ARG A CA 1
ATOM 816 C C . ARG A 1 98 ? -14.528 -16.290 -3.834 1.00 90.12 98 ARG A C 1
ATOM 818 O O . ARG A 1 98 ? -14.490 -16.668 -5.000 1.00 90.12 98 ARG A O 1
ATOM 825 N N . SER A 1 99 ? -14.346 -15.024 -3.468 1.00 86.06 99 SER A N 1
ATOM 826 C CA . SER A 1 99 ? -14.008 -13.949 -4.404 1.00 86.06 99 SER A CA 1
ATOM 827 C C . SER A 1 99 ? -12.640 -14.192 -5.047 1.00 86.06 99 SER A C 1
ATOM 829 O O . SER A 1 99 ? -12.530 -14.193 -6.270 1.00 86.06 99 SER A O 1
ATOM 831 N N . VAL A 1 100 ? -11.629 -14.525 -4.237 1.00 87.00 100 VAL A N 1
ATOM 832 C CA . VAL A 1 100 ? -10.280 -14.893 -4.697 1.00 87.00 100 VAL A CA 1
ATOM 833 C C . VAL A 1 100 ? -10.329 -16.120 -5.604 1.00 87.00 100 VAL A C 1
ATOM 835 O O . VAL A 1 100 ? -9.810 -16.073 -6.712 1.00 87.00 100 VAL A O 1
ATOM 838 N N . TYR A 1 101 ? -11.022 -17.182 -5.182 1.00 86.44 101 TYR A N 1
ATOM 839 C CA . TYR A 1 101 ? -11.170 -18.409 -5.969 1.00 86.44 101 TYR A CA 1
ATOM 840 C C . TYR A 1 101 ? -11.784 -18.153 -7.351 1.00 86.44 101 TYR A C 1
ATOM 842 O O . TYR A 1 101 ? -11.273 -18.629 -8.359 1.00 86.44 101 TYR A O 1
ATOM 850 N N . ARG A 1 102 ? -12.871 -17.371 -7.415 1.00 84.12 102 ARG A N 1
ATOM 851 C CA . ARG A 1 102 ? -13.501 -16.989 -8.689 1.00 84.12 102 ARG A CA 1
ATOM 852 C C . ARG A 1 102 ? -12.602 -16.092 -9.531 1.00 84.12 102 ARG A C 1
ATOM 854 O O . ARG A 1 102 ? -12.632 -16.199 -10.750 1.00 84.12 102 ARG A O 1
ATOM 861 N N . GLY A 1 103 ? -11.861 -15.191 -8.887 1.00 78.50 103 GLY A N 1
ATOM 862 C CA . GLY A 1 103 ? -10.917 -14.310 -9.562 1.00 78.50 103 GLY A CA 1
ATOM 863 C C . GLY A 1 103 ? -9.823 -15.095 -10.272 1.00 78.50 103 GLY A C 1
ATOM 864 O O . GLY A 1 103 ? -9.521 -14.789 -11.416 1.00 78.50 103 GLY A O 1
ATOM 865 N N . MET A 1 104 ? -9.297 -16.136 -9.627 1.00 80.69 104 MET A N 1
ATOM 866 C CA . MET A 1 104 ? -8.250 -17.014 -10.166 1.00 80.69 104 MET A CA 1
ATOM 867 C C . MET A 1 104 ? -8.808 -18.133 -11.058 1.00 80.69 104 MET A C 1
ATOM 869 O O . MET A 1 104 ? -8.283 -19.241 -11.094 1.00 80.69 104 MET A O 1
ATOM 873 N N . ASN A 1 105 ? -9.946 -17.890 -11.712 1.00 79.88 105 ASN A N 1
ATOM 874 C CA . ASN A 1 105 ? -10.592 -18.840 -12.620 1.00 79.88 105 ASN A CA 1
ATOM 875 C C . ASN A 1 105 ? -10.861 -20.244 -12.020 1.00 79.88 105 ASN A C 1
ATOM 877 O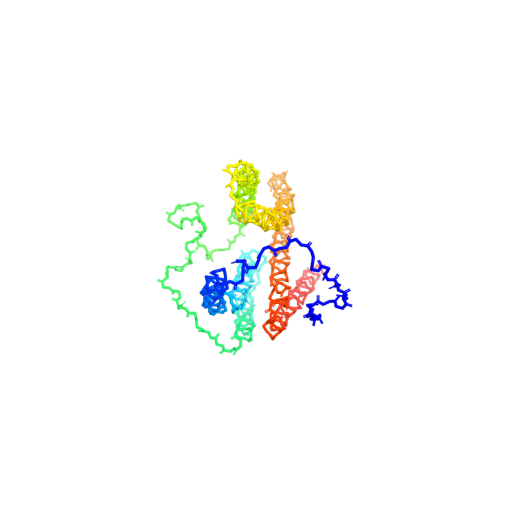 O . ASN A 1 105 ? -10.909 -21.247 -12.728 1.00 79.88 105 ASN A O 1
ATOM 881 N N . GLY A 1 106 ? -11.046 -20.333 -10.700 1.00 78.31 106 GLY A N 1
ATOM 882 C CA . GLY A 1 106 ? -11.286 -21.597 -10.004 1.00 78.31 106 GLY A CA 1
ATOM 883 C C . GLY A 1 106 ? -10.040 -22.459 -9.771 1.00 78.31 106 GLY A C 1
ATOM 884 O O . GLY A 1 106 ? -10.173 -23.606 -9.333 1.00 78.31 106 GLY A O 1
ATOM 885 N N . GLU A 1 107 ? -8.843 -21.922 -10.005 1.00 77.50 107 GLU A N 1
ATOM 886 C CA . GLU A 1 107 ? -7.576 -22.582 -9.710 1.00 77.50 107 GLU A CA 1
ATOM 887 C C . GLU A 1 107 ? -6.910 -21.932 -8.486 1.00 77.50 107 GLU A C 1
ATOM 889 O O . GLU A 1 107 ? -6.721 -20.723 -8.418 1.00 77.50 107 GLU A O 1
ATOM 894 N N . LEU A 1 108 ? -6.562 -22.731 -7.474 1.00 74.00 108 LEU A N 1
ATOM 895 C CA . LEU A 1 108 ? -5.812 -22.280 -6.294 1.00 74.00 108 LEU A CA 1
ATOM 896 C C . LEU A 1 108 ? -4.467 -23.000 -6.254 1.00 74.00 108 LEU A C 1
ATOM 898 O O . LEU A 1 108 ? -4.208 -23.807 -5.362 1.00 74.00 108 LEU A O 1
ATOM 902 N N . VAL A 1 109 ? -3.596 -22.709 -7.223 1.00 74.06 109 VAL A N 1
ATOM 903 C CA . VAL A 1 109 ? -2.199 -23.176 -7.196 1.00 74.06 109 VAL A CA 1
ATOM 904 C C . VAL A 1 109 ? -1.378 -22.273 -6.274 1.00 74.06 109 VAL A C 1
ATOM 906 O O . VAL A 1 109 ? -0.454 -21.583 -6.692 1.00 74.06 109 VAL A O 1
ATOM 909 N N . MET A 1 110 ? -1.750 -22.230 -4.995 1.00 72.06 110 MET A N 1
ATOM 910 C CA . MET A 1 110 ? -0.962 -21.562 -3.964 1.00 72.06 110 MET A CA 1
ATOM 911 C C . MET A 1 110 ? -0.318 -22.606 -3.067 1.00 72.06 110 MET A C 1
ATOM 913 O O . MET A 1 110 ? -0.970 -23.550 -2.618 1.00 72.06 110 MET A O 1
ATOM 917 N N . GLU A 1 111 ? 0.962 -22.422 -2.764 1.00 77.38 111 GLU A N 1
ATOM 918 C CA . GLU A 1 111 ? 1.595 -23.215 -1.722 1.00 77.38 111 GLU A CA 1
ATOM 919 C C . GLU A 1 111 ? 0.965 -22.880 -0.368 1.00 77.38 111 GLU A C 1
ATOM 921 O O . GLU A 1 111 ? 0.833 -21.713 0.010 1.00 77.38 111 GLU A O 1
ATOM 926 N N . ALA A 1 112 ? 0.577 -23.915 0.378 1.00 80.06 112 ALA A N 1
ATOM 927 C CA . ALA A 1 112 ? 0.093 -23.735 1.737 1.00 80.06 112 ALA A CA 1
ATOM 928 C C . ALA A 1 112 ? 1.185 -23.077 2.595 1.00 80.06 112 ALA A C 1
ATOM 930 O O . ALA A 1 112 ? 2.345 -23.498 2.575 1.00 80.06 112 ALA A O 1
ATOM 931 N N . TYR A 1 113 ? 0.806 -22.062 3.373 1.00 81.12 113 TYR A N 1
ATOM 932 C CA . TYR A 1 113 ? 1.720 -21.395 4.292 1.00 81.12 113 TYR A CA 1
ATOM 933 C C . TYR A 1 113 ? 2.215 -22.380 5.363 1.00 81.12 113 TYR A C 1
ATOM 935 O O . TYR A 1 113 ? 1.414 -22.995 6.062 1.00 81.12 113 TYR A O 1
ATOM 943 N N . LYS A 1 114 ? 3.539 -22.532 5.487 1.00 83.69 114 LYS A N 1
ATOM 944 C CA . LYS A 1 114 ? 4.196 -23.457 6.436 1.00 83.69 114 LYS A CA 1
ATOM 945 C C . LYS A 1 114 ? 4.828 -22.758 7.650 1.00 83.69 114 LYS A C 1
ATOM 947 O O . LYS A 1 114 ? 5.546 -23.405 8.405 1.00 83.69 114 LYS A O 1
ATOM 952 N N . GLY A 1 115 ? 4.643 -21.446 7.797 1.00 80.06 115 GLY A N 1
ATOM 953 C CA . GLY A 1 115 ? 5.225 -20.670 8.896 1.00 80.06 115 GLY A CA 1
ATOM 954 C C . GLY A 1 115 ? 4.376 -20.676 10.170 1.00 80.06 115 GLY A C 1
ATOM 955 O O . GLY A 1 115 ? 3.295 -21.263 10.215 1.00 80.06 115 GLY A O 1
ATOM 956 N N . GLU A 1 116 ? 4.872 -19.997 11.203 1.00 75.56 116 GLU A N 1
ATOM 957 C CA . GLU A 1 116 ? 4.147 -19.788 12.462 1.00 75.56 116 GLU A CA 1
ATOM 958 C C . GLU A 1 116 ? 2.935 -18.860 12.255 1.00 75.56 116 GLU A C 1
ATOM 960 O O . GLU A 1 116 ? 2.971 -17.958 11.419 1.00 75.56 116 GLU A O 1
ATOM 965 N N . VAL A 1 117 ? 1.852 -19.094 13.008 1.00 71.06 117 VAL A N 1
ATOM 966 C CA . VAL A 1 117 ? 0.632 -18.269 12.992 1.00 71.06 117 VAL A CA 1
ATOM 967 C C . VAL A 1 117 ? 0.485 -17.580 14.361 1.00 71.06 117 VAL A C 1
ATOM 969 O O . VAL A 1 117 ? 0.518 -18.280 15.375 1.00 71.06 117 VAL A O 1
ATOM 972 N N . PRO A 1 118 ? 0.321 -16.244 14.420 1.00 68.50 118 PRO A N 1
ATOM 973 C CA . PRO A 1 118 ? 0.194 -15.333 13.289 1.00 68.50 118 PRO A CA 1
ATOM 974 C C . PRO A 1 118 ? 1.531 -15.269 12.543 1.00 68.50 118 PRO A C 1
ATOM 976 O O . PRO A 1 118 ? 2.574 -15.445 13.181 1.00 68.50 118 PRO A O 1
ATOM 979 N N . PRO A 1 119 ? 1.529 -15.041 11.212 1.00 65.44 119 PRO A N 1
ATOM 980 C CA . PRO A 1 119 ? 2.782 -14.752 10.533 1.00 65.44 119 PRO A CA 1
ATOM 981 C C . PRO A 1 119 ? 3.453 -13.634 11.327 1.00 65.44 119 PRO A C 1
ATOM 983 O O . PRO A 1 119 ? 2.739 -12.715 11.756 1.00 65.44 119 PRO A O 1
ATOM 986 N N . PRO A 1 120 ? 4.772 -13.720 11.582 1.00 56.78 120 PRO A N 1
ATOM 987 C CA . PRO A 1 120 ? 5.443 -12.678 12.332 1.00 56.78 120 PRO A CA 1
ATOM 988 C C . PRO A 1 120 ? 5.028 -11.351 11.695 1.00 56.78 120 PRO A C 1
ATOM 990 O O . PRO A 1 120 ? 5.057 -11.249 10.456 1.00 56.78 120 PRO A O 1
ATOM 993 N N . PRO A 1 121 ? 4.559 -10.369 12.489 1.00 56.56 121 PRO A N 1
ATOM 994 C CA . PRO A 1 121 ? 4.298 -9.046 11.954 1.00 56.56 121 PRO A CA 1
ATOM 995 C C . PRO A 1 121 ? 5.525 -8.588 11.145 1.00 56.56 121 PRO A C 1
ATOM 997 O O . PRO A 1 121 ? 6.617 -9.160 11.228 1.00 56.56 121 PRO A O 1
ATOM 1000 N N . ARG A 1 122 ? 5.445 -7.463 10.428 1.00 56.81 122 ARG A N 1
ATOM 1001 C CA . ARG A 1 122 ? 6.691 -6.810 9.956 1.00 56.81 122 ARG A CA 1
ATOM 1002 C C . ARG A 1 122 ? 7.699 -6.550 11.110 1.00 56.81 122 ARG A C 1
ATOM 1004 O O . ARG A 1 122 ? 8.845 -6.204 10.842 1.00 56.81 122 ARG A O 1
ATOM 1011 N N . PHE A 1 123 ? 7.269 -6.764 12.358 1.00 52.19 123 PHE A N 1
ATOM 1012 C CA . PHE A 1 123 ? 8.019 -6.846 13.601 1.00 52.19 123 PHE A CA 1
ATOM 1013 C C . PHE A 1 123 ? 7.933 -8.256 14.223 1.00 52.19 123 PHE A C 1
ATOM 1015 O O . PHE A 1 123 ? 6.898 -8.909 14.159 1.00 52.19 123 PHE A O 1
ATOM 1022 N N . ASP A 1 124 ? 9.002 -8.712 14.871 1.00 49.28 124 ASP A N 1
ATOM 1023 C CA . ASP A 1 124 ? 9.135 -10.047 15.474 1.00 49.28 124 ASP A CA 1
ATOM 1024 C C . ASP A 1 124 ? 8.269 -10.221 16.740 1.00 49.28 124 ASP A C 1
ATOM 1026 O O . ASP A 1 124 ? 8.427 -9.487 17.719 1.00 49.28 124 ASP A O 1
ATOM 1030 N N . GLY A 1 125 ? 7.327 -11.173 16.732 1.00 48.66 125 GLY A N 1
ATOM 1031 C CA . GLY A 1 125 ? 6.424 -11.475 17.859 1.00 48.66 125 GLY A CA 1
ATOM 1032 C C . GLY A 1 125 ? 7.135 -11.940 19.138 1.00 48.66 125 GLY A C 1
ATOM 1033 O O . GLY A 1 125 ? 6.513 -12.018 20.193 1.00 48.66 125 GLY A O 1
ATOM 1034 N N . LYS A 1 126 ? 8.445 -12.214 19.069 1.00 51.91 126 LYS A N 1
ATOM 1035 C CA . LYS A 1 126 ? 9.295 -12.574 20.215 1.00 51.91 126 LYS A CA 1
ATOM 1036 C C . LYS A 1 126 ? 9.743 -11.367 21.045 1.00 51.91 126 LYS A C 1
ATOM 1038 O O . LYS A 1 126 ? 10.320 -11.549 22.116 1.00 51.91 126 LYS A O 1
ATOM 1043 N N . ILE A 1 127 ? 9.491 -10.140 20.580 1.00 57.19 127 ILE A N 1
ATOM 1044 C CA . ILE A 1 127 ? 9.806 -8.913 21.321 1.00 57.19 127 ILE A CA 1
ATOM 1045 C C . ILE A 1 127 ? 8.628 -8.587 22.263 1.00 57.19 127 ILE A C 1
ATOM 1047 O O . ILE A 1 127 ? 7.522 -8.393 21.761 1.00 57.19 127 ILE A O 1
ATOM 1051 N N . PRO A 1 128 ? 8.834 -8.439 23.592 1.00 53.72 128 PRO A N 1
ATOM 1052 C CA . PRO A 1 128 ? 7.775 -8.234 24.602 1.00 53.72 128 PRO A CA 1
ATOM 1053 C C . PRO A 1 128 ? 6.863 -6.996 24.445 1.00 53.72 128 PRO A C 1
ATOM 1055 O O . PRO A 1 128 ? 6.042 -6.730 25.313 1.00 53.72 128 PRO A O 1
ATOM 1058 N N . ALA A 1 129 ? 7.002 -6.222 23.367 1.00 63.62 129 ALA A N 1
ATOM 1059 C CA . ALA A 1 129 ? 6.234 -5.009 23.075 1.00 63.62 129 ALA A CA 1
ATOM 1060 C C . ALA A 1 129 ? 5.620 -5.018 21.660 1.00 63.62 129 ALA A C 1
ATOM 1062 O O . ALA A 1 129 ? 5.288 -3.950 21.122 1.00 63.62 129 ALA A O 1
ATOM 1063 N N . ASN A 1 130 ? 5.551 -6.199 21.041 1.00 71.31 130 ASN A N 1
ATOM 1064 C CA . ASN A 1 130 ? 5.074 -6.393 19.683 1.00 71.31 130 ASN A CA 1
ATOM 1065 C C . ASN A 1 130 ? 3.698 -7.074 19.636 1.00 71.31 130 ASN A C 1
ATOM 1067 O O . ASN A 1 130 ? 3.287 -7.739 20.585 1.00 71.31 130 ASN A O 1
ATOM 1071 N N . ASP A 1 131 ? 2.990 -6.891 18.524 1.00 77.06 131 ASP A N 1
ATOM 1072 C CA . ASP A 1 131 ? 1.641 -7.410 18.334 1.00 77.06 131 ASP A CA 1
ATOM 1073 C C . ASP A 1 131 ? 1.619 -8.948 18.352 1.00 77.06 131 ASP A C 1
ATOM 1075 O O . ASP A 1 131 ? 2.206 -9.596 17.484 1.00 77.06 131 ASP A O 1
ATOM 1079 N N . SER A 1 132 ? 0.894 -9.537 19.309 1.00 76.19 132 SER A N 1
ATOM 1080 C CA . SER A 1 132 ? 0.668 -10.987 19.363 1.00 76.19 132 SER A CA 1
ATOM 1081 C C . SER A 1 132 ? -0.273 -11.498 18.268 1.00 76.19 132 SER A C 1
ATOM 1083 O O . SER A 1 132 ? -0.435 -12.705 18.121 1.00 76.19 132 SER A O 1
ATOM 1085 N N . GLY A 1 133 ? -0.938 -10.601 17.532 1.00 80.62 133 GLY A N 1
ATOM 1086 C CA . GLY A 1 133 ? -1.830 -10.903 16.412 1.00 80.62 133 GLY A CA 1
ATOM 1087 C C . GLY A 1 133 ? -3.230 -11.391 16.801 1.00 80.62 133 GLY A C 1
ATOM 1088 O O . GLY A 1 133 ? -4.116 -11.407 15.949 1.00 80.62 133 GLY A O 1
ATOM 1089 N N . PHE A 1 134 ? -3.458 -11.756 18.067 1.00 82.25 134 PHE A N 1
ATOM 1090 C CA . PHE A 1 134 ? -4.700 -12.413 18.505 1.00 82.25 134 PHE A CA 1
ATOM 1091 C C . PHE A 1 134 ? -5.540 -11.635 19.521 1.00 82.25 134 PHE A C 1
ATOM 1093 O O . PHE A 1 134 ? -6.724 -11.932 19.668 1.00 82.25 134 PHE A O 1
ATOM 1100 N N . HIS A 1 135 ? -4.951 -10.679 20.242 1.00 87.25 135 HIS A N 1
ATOM 1101 C CA . HIS A 1 135 ? -5.662 -9.913 21.269 1.00 87.25 135 HIS A CA 1
ATOM 1102 C C . HIS A 1 135 ? -6.387 -8.698 20.680 1.00 87.25 135 HIS A C 1
ATOM 1104 O O . HIS A 1 135 ? -6.050 -8.220 19.593 1.00 87.25 135 HIS A O 1
ATOM 1110 N N . ASP A 1 136 ? -7.378 -8.209 21.415 1.00 92.69 136 ASP A N 1
ATOM 1111 C CA . ASP A 1 136 ? -8.093 -6.980 21.094 1.00 92.69 136 ASP A CA 1
ATOM 1112 C C . ASP A 1 136 ? -7.181 -5.766 21.287 1.00 92.69 136 ASP A C 1
ATOM 1114 O O . ASP A 1 136 ? -6.446 -5.701 22.264 1.00 92.69 136 ASP A O 1
ATOM 1118 N N . LEU A 1 137 ? -7.211 -4.838 20.332 1.00 92.38 137 LEU A N 1
ATOM 1119 C CA . LEU A 1 137 ? -6.315 -3.688 20.253 1.00 92.38 137 LEU A CA 1
ATOM 1120 C C . LEU A 1 137 ? -6.985 -2.425 20.789 1.00 92.38 137 LEU A C 1
ATOM 1122 O O . LEU A 1 137 ? -8.041 -2.022 20.297 1.00 92.38 137 LEU A O 1
ATOM 1126 N N . ASN A 1 138 ? -6.345 -1.743 21.729 1.00 92.50 138 ASN A N 1
ATOM 1127 C CA . ASN A 1 138 ? -6.736 -0.380 22.081 1.00 92.50 138 ASN A CA 1
ATOM 1128 C C . ASN A 1 138 ? -6.259 0.637 21.019 1.00 92.50 138 ASN A C 1
ATOM 1130 O O . ASN A 1 138 ? -5.607 0.285 20.031 1.00 92.50 138 ASN A O 1
ATOM 1134 N N . GLY A 1 139 ? -6.597 1.916 21.208 1.00 92.31 139 GLY A N 1
ATOM 1135 C CA . GLY A 1 139 ? -6.233 2.974 20.262 1.00 92.31 139 GLY A CA 1
ATOM 1136 C C . GLY A 1 139 ? -4.727 3.121 20.042 1.00 92.31 139 GLY A C 1
ATOM 1137 O O . GLY A 1 139 ? -4.285 3.200 18.898 1.00 92.31 139 GLY A O 1
ATOM 1138 N N . ASP A 1 140 ? -3.926 3.082 21.104 1.00 92.62 140 ASP A N 1
ATOM 1139 C CA . ASP A 1 140 ? -2.472 3.232 21.000 1.00 92.62 140 ASP A CA 1
ATOM 1140 C C . ASP A 1 140 ? -1.795 2.002 20.387 1.00 92.62 140 ASP A C 1
ATOM 1142 O O . ASP A 1 140 ? -0.850 2.122 19.603 1.00 92.62 140 ASP A O 1
ATOM 1146 N N . GLU A 1 141 ? -2.305 0.809 20.682 1.00 92.31 141 GLU A N 1
ATOM 1147 C CA . GLU A 1 141 ? -1.838 -0.433 20.072 1.00 92.31 141 GLU A CA 1
ATOM 1148 C C . GLU A 1 141 ? -2.170 -0.471 18.578 1.00 92.31 141 GLU A C 1
ATOM 1150 O O . GLU A 1 141 ? -1.300 -0.787 17.764 1.00 92.31 141 GLU A O 1
ATOM 1155 N N . TYR A 1 142 ? -3.388 -0.080 18.184 1.00 93.69 142 TYR A N 1
ATOM 1156 C CA . TYR A 1 142 ? -3.742 0.058 16.771 1.00 93.69 142 TYR A CA 1
ATOM 1157 C C . TYR A 1 142 ? -2.862 1.099 16.072 1.00 93.69 142 TYR A C 1
ATOM 1159 O O . TYR A 1 142 ? -2.312 0.823 14.999 1.00 93.69 142 TYR A O 1
ATOM 1167 N N . TYR A 1 143 ? -2.686 2.271 16.691 1.00 93.81 143 TYR A N 1
ATOM 1168 C CA . TYR A 1 143 ? -1.820 3.330 16.184 1.00 93.81 143 TYR A CA 1
ATOM 1169 C C . TYR A 1 143 ? -0.424 2.783 15.868 1.00 93.81 143 TYR A C 1
ATOM 1171 O O . TYR A 1 143 ? 0.061 2.907 14.743 1.00 93.81 143 TYR A O 1
ATOM 1179 N N . LYS A 1 144 ? 0.195 2.110 16.839 1.00 90.31 144 LYS A N 1
ATOM 1180 C CA . LYS A 1 144 ? 1.558 1.589 16.729 1.00 90.31 144 LYS A CA 1
ATOM 1181 C C . LYS A 1 144 ? 1.668 0.447 15.717 1.00 90.31 144 LYS A C 1
ATOM 1183 O O . LYS A 1 144 ? 2.530 0.464 14.838 1.00 90.31 144 LYS A O 1
ATOM 1188 N N . PHE A 1 145 ? 0.820 -0.573 15.840 1.00 88.06 145 PHE A N 1
ATOM 1189 C CA . PHE A 1 145 ? 0.977 -1.818 15.082 1.00 88.06 145 PHE A CA 1
ATOM 1190 C C . PHE A 1 145 ? 0.494 -1.710 13.638 1.00 88.06 145 PHE A C 1
ATOM 1192 O O . PHE A 1 145 ? 1.035 -2.384 12.755 1.00 88.06 145 PHE A O 1
ATOM 1199 N N . ARG A 1 146 ? -0.501 -0.856 13.383 1.00 91.19 146 ARG A N 1
ATOM 1200 C CA . ARG A 1 146 ? -1.132 -0.724 12.071 1.00 91.19 146 ARG A CA 1
ATOM 1201 C C . ARG A 1 146 ? -0.805 0.604 11.411 1.00 91.19 146 ARG A C 1
ATOM 1203 O O . ARG A 1 146 ? -0.147 0.603 10.373 1.00 91.19 146 ARG A O 1
ATOM 1210 N N . LEU A 1 147 ? -1.228 1.718 12.004 1.00 93.44 147 LEU A N 1
ATOM 1211 C CA . LEU A 1 147 ? -1.157 3.027 11.350 1.00 93.44 147 LEU A CA 1
ATOM 1212 C C . LEU A 1 147 ? 0.290 3.496 11.139 1.00 93.44 147 LEU A C 1
ATOM 1214 O O . LEU A 1 147 ? 0.700 3.763 10.011 1.00 93.44 147 LEU A O 1
ATOM 1218 N N . GLU A 1 148 ? 1.081 3.556 12.208 1.00 91.25 148 GLU A N 1
ATOM 1219 C CA . GLU A 1 148 ? 2.472 4.010 12.171 1.00 91.25 148 GLU A CA 1
ATOM 1220 C C . GLU A 1 148 ? 3.351 3.062 11.345 1.00 91.25 148 GLU A C 1
ATOM 1222 O O . GLU A 1 148 ? 4.196 3.500 10.561 1.00 91.25 148 GLU A O 1
ATOM 1227 N N . ASN A 1 149 ? 3.122 1.753 11.459 1.00 88.81 149 ASN A N 1
ATOM 1228 C CA . ASN A 1 149 ? 3.810 0.753 10.650 1.00 88.81 149 ASN A CA 1
ATOM 1229 C C . ASN A 1 149 ? 3.552 0.945 9.146 1.00 88.81 149 ASN A C 1
ATOM 1231 O O . ASN A 1 149 ? 4.500 0.967 8.353 1.00 88.81 149 ASN A O 1
ATOM 1235 N N . GLU A 1 150 ? 2.290 1.110 8.736 1.00 90.38 150 GLU A N 1
ATOM 1236 C CA . GLU A 1 150 ? 1.976 1.356 7.329 1.00 90.38 150 GLU A CA 1
ATOM 1237 C C . GLU A 1 150 ? 2.541 2.691 6.855 1.00 90.38 150 GLU A C 1
ATOM 1239 O O . GLU A 1 150 ? 3.163 2.735 5.791 1.00 90.38 150 GLU A O 1
ATOM 1244 N N . LEU A 1 151 ? 2.429 3.751 7.654 1.00 92.44 151 LEU A N 1
ATOM 1245 C CA . LEU A 1 151 ? 3.014 5.051 7.338 1.00 92.44 151 LEU A CA 1
ATOM 1246 C C . LEU A 1 151 ? 4.529 4.941 7.092 1.00 92.44 151 LEU A C 1
ATOM 1248 O O . LEU A 1 151 ? 5.027 5.359 6.044 1.00 92.44 151 LEU A O 1
ATOM 1252 N N . ASN A 1 152 ? 5.258 4.297 8.004 1.00 90.19 152 ASN A N 1
ATOM 1253 C CA . ASN A 1 152 ? 6.703 4.094 7.893 1.00 90.19 152 ASN A CA 1
ATOM 1254 C C . ASN A 1 152 ? 7.087 3.262 6.665 1.00 90.19 152 ASN A C 1
ATOM 1256 O O . ASN A 1 152 ? 8.063 3.574 5.971 1.00 90.19 152 ASN A O 1
ATOM 1260 N N . TRP A 1 153 ? 6.321 2.213 6.356 1.00 88.81 153 TRP A N 1
ATOM 1261 C CA . TRP A 1 153 ? 6.551 1.415 5.156 1.00 88.81 153 TRP A CA 1
ATOM 1262 C C . TRP A 1 153 ? 6.345 2.240 3.881 1.00 88.81 153 TRP A C 1
ATOM 1264 O O . TRP A 1 153 ? 7.191 2.185 2.982 1.00 88.81 153 TRP A O 1
ATOM 1274 N N . HIS A 1 154 ? 5.283 3.048 3.819 1.00 89.06 154 HIS A N 1
ATOM 1275 C CA . HIS A 1 154 ? 4.992 3.916 2.677 1.00 89.06 154 HIS A CA 1
ATOM 1276 C C . HIS A 1 154 ? 6.093 4.973 2.492 1.00 89.06 154 HIS A C 1
ATOM 1278 O O . HIS A 1 154 ? 6.607 5.131 1.381 1.00 89.06 154 HIS A O 1
ATOM 1284 N N . ILE A 1 155 ? 6.548 5.616 3.575 1.00 90.12 155 ILE A N 1
ATOM 1285 C CA . ILE A 1 155 ? 7.677 6.565 3.559 1.00 90.12 155 ILE A CA 1
ATOM 1286 C C . ILE A 1 155 ? 8.949 5.890 3.032 1.00 90.12 155 ILE A C 1
ATOM 1288 O O . ILE A 1 155 ? 9.607 6.398 2.117 1.00 90.12 155 ILE A O 1
ATOM 1292 N N . LYS A 1 156 ? 9.291 4.707 3.557 1.00 90.44 156 LYS A N 1
ATOM 1293 C CA . LYS A 1 156 ? 10.460 3.940 3.101 1.00 90.44 156 LYS A CA 1
ATOM 1294 C C . LYS A 1 156 ? 10.357 3.595 1.615 1.00 90.44 156 LYS A C 1
ATOM 1296 O O . LYS A 1 156 ? 11.353 3.701 0.894 1.00 90.44 156 LYS A O 1
ATOM 1301 N N . LYS A 1 157 ? 9.169 3.208 1.143 1.00 87.44 157 LYS A N 1
ATOM 1302 C CA . LYS A 1 157 ? 8.923 2.882 -0.26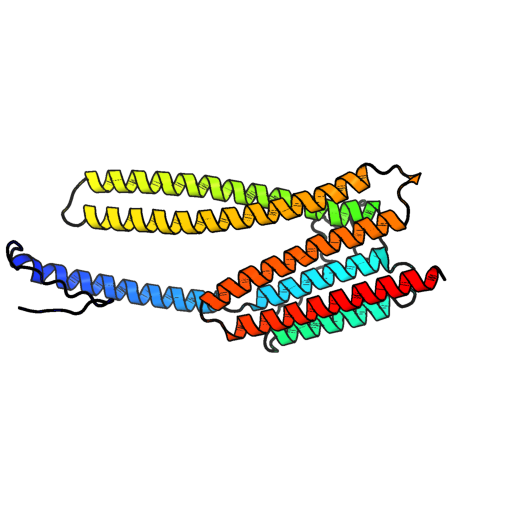6 1.00 87.44 157 LYS A CA 1
ATOM 1303 C C . LYS A 1 157 ? 9.053 4.091 -1.183 1.00 87.44 157 LYS A C 1
ATOM 1305 O O . LYS A 1 157 ? 9.706 3.963 -2.217 1.00 87.44 157 LYS A O 1
ATOM 1310 N N . VAL A 1 158 ? 8.536 5.256 -0.797 1.00 89.94 158 VAL A N 1
ATOM 1311 C CA . VAL A 1 158 ? 8.742 6.507 -1.550 1.00 89.94 158 VAL A CA 1
ATOM 1312 C C . VAL A 1 158 ? 10.221 6.832 -1.670 1.00 89.94 158 VAL A C 1
ATOM 1314 O O . VAL A 1 158 ? 10.704 7.073 -2.773 1.00 89.94 158 VAL A O 1
ATOM 1317 N N . ASN A 1 159 ? 10.964 6.758 -0.567 1.00 91.38 159 ASN A N 1
ATOM 1318 C CA . ASN A 1 159 ? 12.397 7.044 -0.574 1.00 91.38 159 ASN A CA 1
ATOM 1319 C C . ASN A 1 159 ? 13.178 6.072 -1.468 1.00 91.38 159 ASN A C 1
ATOM 1321 O O . ASN A 1 159 ? 14.102 6.481 -2.172 1.00 91.38 159 ASN A O 1
ATOM 1325 N N . GLN A 1 160 ? 12.800 4.791 -1.485 1.00 88.75 160 GLN A N 1
ATOM 1326 C CA . GLN A 1 160 ? 13.379 3.810 -2.402 1.00 88.75 160 GLN A CA 1
ATOM 1327 C C . GLN A 1 160 ? 13.084 4.169 -3.868 1.00 88.75 160 GLN A C 1
ATOM 1329 O O . GLN A 1 160 ? 14.006 4.225 -4.681 1.00 88.75 160 GLN A O 1
ATOM 1334 N N . LYS A 1 161 ? 11.822 4.465 -4.203 1.00 86.81 161 LYS A N 1
ATOM 1335 C CA . LYS A 1 161 ? 11.414 4.812 -5.573 1.00 86.81 161 LYS A CA 1
ATOM 1336 C C . LYS A 1 161 ? 12.002 6.132 -6.059 1.00 86.81 161 LYS A C 1
ATOM 1338 O O . LYS A 1 161 ? 12.387 6.232 -7.219 1.00 86.81 161 LYS A O 1
ATOM 1343 N N . GLN A 1 162 ? 12.181 7.104 -5.172 1.00 85.94 162 GLN A N 1
ATOM 1344 C CA . GLN A 1 162 ? 12.874 8.348 -5.490 1.00 85.94 162 GLN A CA 1
ATOM 1345 C C . GLN A 1 162 ? 14.360 8.105 -5.807 1.00 85.94 162 GLN A C 1
ATOM 1347 O O . GLN A 1 162 ? 14.887 8.701 -6.742 1.00 85.94 162 GLN A O 1
ATOM 1352 N N . LYS A 1 163 ? 15.037 7.190 -5.098 1.00 89.69 163 LYS A N 1
ATOM 1353 C CA . LYS A 1 163 ? 16.419 6.799 -5.436 1.00 89.69 163 LYS A CA 1
ATOM 1354 C C . LYS A 1 163 ? 16.505 6.100 -6.794 1.00 89.69 163 LYS A C 1
ATOM 1356 O O . LYS A 1 163 ? 17.413 6.396 -7.568 1.00 89.69 163 LYS A O 1
ATOM 1361 N N . GLU A 1 164 ? 15.566 5.200 -7.092 1.00 87.25 164 GLU A N 1
ATOM 1362 C CA . GLU A 1 164 ? 15.467 4.538 -8.403 1.00 87.25 164 GLU A CA 1
ATOM 1363 C C . GLU A 1 164 ? 15.265 5.565 -9.526 1.00 87.25 164 GLU A C 1
ATOM 1365 O O . GLU A 1 164 ? 15.985 5.531 -10.523 1.00 87.25 164 GLU A O 1
ATOM 1370 N N . ARG A 1 165 ? 14.376 6.542 -9.314 1.00 83.69 165 ARG A N 1
ATOM 1371 C CA . ARG A 1 165 ? 14.135 7.667 -10.224 1.00 83.69 165 ARG A CA 1
ATOM 1372 C C . ARG A 1 165 ? 15.408 8.463 -10.507 1.00 83.69 165 ARG A C 1
ATOM 1374 O O . ARG A 1 165 ? 15.762 8.645 -11.669 1.00 83.69 165 ARG A O 1
ATOM 1381 N N . THR A 1 166 ? 16.123 8.898 -9.467 1.00 86.38 166 THR A N 1
ATOM 1382 C CA . THR A 1 166 ? 17.378 9.652 -9.626 1.00 86.38 166 THR A CA 1
ATOM 1383 C C . THR A 1 166 ? 18.432 8.828 -10.365 1.00 86.38 166 THR A C 1
ATOM 1385 O O . THR A 1 166 ? 19.103 9.337 -11.260 1.00 86.38 166 THR A O 1
ATOM 1388 N N . ARG A 1 167 ? 18.561 7.534 -10.042 1.00 88.19 167 ARG A N 1
ATOM 1389 C CA . ARG A 1 167 ? 19.500 6.639 -10.730 1.00 88.19 167 ARG A CA 1
ATOM 1390 C C . ARG A 1 167 ? 19.161 6.502 -12.213 1.00 88.19 167 ARG A C 1
ATOM 1392 O O . ARG A 1 167 ? 20.065 6.565 -13.040 1.00 88.19 167 ARG A O 1
ATOM 1399 N N . LEU A 1 168 ? 17.885 6.335 -12.552 1.00 85.25 168 LEU A N 1
ATOM 1400 C CA . LEU A 1 168 ? 17.444 6.208 -13.937 1.00 85.25 168 LEU A CA 1
ATOM 1401 C C . LEU A 1 168 ? 17.691 7.496 -14.731 1.00 85.25 168 LEU A C 1
ATOM 1403 O O . LEU A 1 168 ? 18.199 7.428 -15.845 1.00 85.25 168 LEU A O 1
ATOM 1407 N N . GLN A 1 169 ? 17.419 8.666 -14.145 1.00 84.69 169 GLN A N 1
ATOM 1408 C CA . GLN A 1 169 ? 17.735 9.958 -14.768 1.00 84.69 169 GLN A CA 1
ATOM 1409 C C . GLN A 1 169 ? 19.227 10.076 -15.102 1.00 84.69 169 GLN A C 1
ATOM 1411 O O . GLN A 1 169 ? 19.581 10.459 -16.216 1.00 84.69 169 GLN A O 1
ATOM 1416 N N . LEU A 1 170 ? 20.104 9.685 -14.171 1.00 88.62 170 LEU A N 1
ATOM 1417 C CA . LEU A 1 170 ? 21.550 9.680 -14.402 1.00 88.62 170 LEU A CA 1
ATOM 1418 C C . LEU A 1 170 ? 21.960 8.699 -15.510 1.00 88.62 170 LEU A C 1
ATOM 1420 O O . LEU A 1 170 ? 22.815 9.033 -16.326 1.00 88.62 170 LEU A O 1
ATOM 1424 N N . LEU A 1 171 ? 21.339 7.516 -15.580 1.00 84.25 171 LEU A N 1
ATOM 1425 C CA . LEU A 1 171 ? 21.602 6.538 -16.643 1.00 84.25 171 LEU A CA 1
ATOM 1426 C C . LEU A 1 171 ? 21.144 7.032 -18.019 1.00 84.25 171 LEU A C 1
ATOM 1428 O O . LEU A 1 171 ? 21.865 6.852 -18.998 1.00 84.25 171 LEU A O 1
ATOM 1432 N N . ILE A 1 172 ? 19.985 7.687 -18.106 1.00 82.06 172 ILE A N 1
ATOM 1433 C CA . ILE A 1 172 ? 19.492 8.277 -19.359 1.00 82.06 172 ILE A CA 1
ATOM 1434 C C . ILE A 1 172 ? 20.470 9.349 -19.847 1.00 82.06 172 ILE A C 1
ATOM 1436 O O . ILE A 1 172 ? 20.905 9.300 -20.994 1.00 82.06 172 ILE A O 1
ATOM 1440 N N . LEU A 1 173 ? 20.897 10.258 -18.965 1.00 83.38 173 LEU A N 1
ATOM 1441 C CA . LEU A 1 173 ? 21.888 11.282 -19.307 1.00 83.38 173 LEU A CA 1
ATOM 1442 C C . LEU A 1 173 ? 23.229 10.665 -19.736 1.00 83.38 173 LEU A C 1
ATOM 1444 O O . LEU A 1 173 ? 23.788 11.053 -20.762 1.00 83.38 173 LEU A O 1
ATOM 1448 N N . GLY A 1 174 ? 23.719 9.669 -18.991 1.00 83.56 174 GLY A N 1
ATOM 1449 C CA . GLY A 1 174 ? 24.968 8.973 -19.301 1.00 83.56 174 GLY A CA 1
ATOM 1450 C C . GLY A 1 174 ? 24.921 8.218 -20.631 1.00 83.56 174 GLY A C 1
ATOM 1451 O O . GLY A 1 174 ? 25.862 8.297 -21.418 1.00 83.56 174 GLY A O 1
ATOM 1452 N N . SER A 1 175 ? 23.814 7.532 -20.921 1.00 78.06 175 SER A N 1
ATOM 1453 C CA . SER A 1 175 ? 23.621 6.809 -22.184 1.00 78.06 175 SER A CA 1
ATOM 1454 C C . SER A 1 175 ? 23.485 7.747 -23.387 1.00 78.06 175 SER A C 1
ATOM 1456 O O . SER A 1 175 ? 24.060 7.466 -24.437 1.00 78.06 175 SER A O 1
ATOM 1458 N N . GLY A 1 176 ? 22.815 8.895 -23.230 1.00 76.44 176 GLY A N 1
ATOM 1459 C CA . GLY A 1 176 ? 22.760 9.937 -24.257 1.00 76.44 176 GLY A CA 1
ATOM 1460 C C . GLY A 1 176 ? 24.146 10.499 -24.584 1.00 76.44 176 GLY A C 1
ATOM 1461 O O . GLY A 1 176 ? 24.525 10.576 -25.754 1.00 76.44 176 GLY A O 1
ATOM 1462 N N . ALA A 1 177 ? 24.944 10.809 -23.556 1.00 81.69 177 ALA A N 1
ATOM 1463 C CA . ALA A 1 177 ? 26.322 11.267 -23.727 1.00 81.69 177 ALA A CA 1
ATOM 1464 C C . ALA A 1 177 ? 27.213 10.199 -24.389 1.00 81.69 177 ALA A C 1
ATOM 1466 O O . ALA A 1 177 ? 27.953 10.502 -25.325 1.00 81.69 177 ALA A O 1
ATOM 1467 N N . ALA A 1 178 ? 27.106 8.937 -23.961 1.00 79.50 178 ALA A N 1
ATOM 1468 C CA . ALA A 1 178 ? 27.842 7.825 -24.559 1.00 79.50 178 ALA A CA 1
ATOM 1469 C C . ALA A 1 178 ? 27.466 7.603 -26.035 1.00 79.50 178 ALA A C 1
ATOM 1471 O O . ALA A 1 178 ? 28.347 7.379 -26.865 1.00 79.50 178 ALA A O 1
ATOM 1472 N N . GLY A 1 179 ? 26.180 7.720 -26.384 1.00 74.12 179 GLY A N 1
ATOM 1473 C CA . GLY A 1 179 ? 25.707 7.640 -27.768 1.00 74.12 179 GLY A CA 1
ATOM 1474 C C . GLY A 1 179 ? 26.301 8.734 -28.658 1.00 74.12 179 GLY A C 1
ATOM 1475 O O . GLY A 1 179 ? 26.745 8.444 -29.769 1.00 74.12 179 GLY A O 1
ATOM 1476 N N . ALA A 1 180 ? 26.389 9.967 -28.151 1.00 77.00 180 ALA A N 1
ATOM 1477 C CA . ALA A 1 180 ? 27.025 11.078 -28.861 1.00 77.00 180 ALA A CA 1
ATOM 1478 C C . ALA A 1 180 ? 28.534 10.851 -29.082 1.00 77.00 180 ALA A C 1
ATOM 1480 O O . ALA A 1 180 ? 29.049 11.133 -30.164 1.00 77.00 180 ALA A O 1
ATOM 1481 N N . ILE A 1 181 ? 29.238 10.287 -28.094 1.00 79.06 181 ILE A N 1
ATOM 1482 C CA . ILE A 1 181 ? 30.665 9.939 -28.211 1.00 79.06 181 ILE A CA 1
ATOM 1483 C C . ILE A 1 181 ? 30.876 8.823 -29.245 1.00 79.06 181 ILE A C 1
ATOM 1485 O O . ILE A 1 181 ? 31.749 8.935 -30.102 1.00 79.06 181 ILE A O 1
ATOM 1489 N N . LEU A 1 182 ? 30.061 7.763 -29.209 1.00 74.25 182 LEU A N 1
ATOM 1490 C CA . LEU A 1 182 ? 30.146 6.652 -30.165 1.00 74.25 182 LEU A CA 1
ATOM 1491 C C . LEU A 1 182 ? 29.855 7.096 -31.604 1.00 74.25 182 LEU A C 1
ATOM 1493 O O . LEU A 1 182 ? 30.514 6.630 -32.531 1.00 74.25 182 LEU A O 1
ATOM 1497 N N . ALA A 1 183 ? 28.919 8.030 -31.792 1.00 74.81 183 ALA A N 1
ATOM 1498 C CA . ALA A 1 183 ? 28.653 8.655 -33.085 1.00 74.81 183 ALA A CA 1
ATOM 1499 C C . ALA A 1 183 ? 29.879 9.406 -33.639 1.00 74.81 183 ALA A C 1
ATOM 1501 O O . ALA A 1 183 ? 30.136 9.359 -34.842 1.00 74.81 183 ALA A O 1
ATOM 1502 N N . ALA A 1 184 ? 30.657 10.060 -32.771 1.00 78.31 184 ALA A N 1
ATOM 1503 C CA . ALA A 1 184 ? 31.845 10.817 -33.161 1.00 78.31 184 ALA A CA 1
ATOM 1504 C C . ALA A 1 184 ? 33.044 9.933 -33.568 1.00 78.31 184 ALA A C 1
ATOM 1506 O O . ALA A 1 184 ? 33.880 10.378 -34.350 1.00 78.31 184 ALA A O 1
ATOM 1507 N N . LEU A 1 185 ? 33.130 8.685 -33.082 1.00 78.19 185 LEU A N 1
ATOM 1508 C CA . LEU A 1 185 ? 34.255 7.768 -33.348 1.00 78.19 185 LEU A CA 1
ATOM 1509 C C . LEU A 1 185 ? 34.216 7.085 -34.735 1.00 78.19 185 LEU A C 1
ATOM 1511 O O . LEU A 1 185 ? 35.194 6.454 -35.131 1.00 78.19 185 LEU A O 1
ATOM 1515 N N . GLY A 1 186 ? 33.143 7.275 -35.512 1.00 67.19 186 GLY A N 1
ATOM 1516 C CA . GLY A 1 186 ? 33.119 7.018 -36.959 1.00 67.19 186 GLY A CA 1
ATOM 1517 C C . GLY A 1 186 ? 32.850 5.571 -37.412 1.00 67.19 186 GLY A C 1
ATOM 1518 O O . GLY A 1 186 ? 32.948 4.609 -36.654 1.00 67.19 186 GLY A O 1
ATOM 1519 N N . GLY A 1 187 ? 32.440 5.432 -38.682 1.00 76.62 187 GLY A N 1
ATOM 1520 C CA . GLY A 1 187 ? 32.038 4.184 -39.356 1.00 76.62 187 GLY A CA 1
ATOM 1521 C C . GLY A 1 187 ? 30.707 4.327 -40.120 1.00 76.62 187 GLY A C 1
ATOM 1522 O O . GLY A 1 187 ? 29.825 5.077 -39.712 1.00 76.62 187 GLY A O 1
ATOM 1523 N N . ALA A 1 188 ? 30.533 3.618 -41.246 1.00 69.19 188 ALA A N 1
ATOM 1524 C CA . ALA A 1 188 ? 29.367 3.816 -42.130 1.00 69.19 188 ALA A CA 1
ATOM 1525 C C . ALA A 1 188 ? 28.013 3.417 -41.497 1.00 69.19 188 ALA A C 1
ATOM 1527 O O . ALA A 1 188 ? 26.979 3.980 -41.847 1.00 69.19 188 ALA A O 1
ATOM 1528 N N . PHE A 1 189 ? 28.015 2.472 -40.549 1.00 64.06 189 PHE A N 1
ATOM 1529 C CA . PHE A 1 189 ? 26.811 1.993 -39.851 1.00 64.06 189 PHE A CA 1
ATOM 1530 C C . PHE A 1 189 ? 26.771 2.365 -38.359 1.00 64.06 189 PHE A C 1
ATOM 1532 O O . PHE A 1 189 ? 25.712 2.289 -37.741 1.00 64.06 189 PHE A O 1
ATOM 1539 N N . THR A 1 190 ? 27.892 2.798 -37.774 1.00 71.50 190 THR A N 1
ATOM 1540 C CA . THR A 1 190 ? 28.003 3.097 -36.335 1.00 71.50 190 THR A CA 1
ATOM 1541 C C . THR A 1 190 ? 27.199 4.333 -35.943 1.00 71.50 190 THR A C 1
ATOM 1543 O O . THR A 1 190 ? 26.560 4.322 -34.895 1.00 71.50 190 THR A O 1
ATOM 1546 N N . LEU A 1 191 ? 27.130 5.344 -36.817 1.00 72.94 191 LEU A N 1
ATOM 1547 C CA . LEU A 1 191 ? 26.332 6.554 -36.596 1.00 72.94 191 LEU A CA 1
ATOM 1548 C C . LEU A 1 191 ? 24.835 6.242 -36.431 1.00 72.94 191 LEU A C 1
ATOM 1550 O O . LEU A 1 191 ? 24.202 6.694 -35.480 1.00 72.94 191 LEU A O 1
ATOM 1554 N N . TRP A 1 192 ? 24.272 5.437 -37.337 1.00 74.12 192 TRP A N 1
ATOM 1555 C CA . TRP A 1 192 ? 22.845 5.100 -37.331 1.00 74.12 192 TRP A CA 1
ATOM 1556 C C . TRP A 1 192 ? 22.470 4.169 -36.180 1.00 74.12 192 TRP A C 1
ATOM 1558 O O . TRP A 1 192 ? 21.426 4.358 -35.557 1.00 74.12 192 TRP A O 1
ATOM 1568 N N . VAL A 1 193 ? 23.333 3.201 -35.857 1.00 76.44 193 VAL A N 1
ATOM 1569 C CA . VAL A 1 193 ? 23.128 2.304 -34.712 1.00 76.44 193 VAL A CA 1
ATOM 1570 C C . VAL A 1 193 ? 23.213 3.079 -33.393 1.00 76.44 193 VAL A C 1
ATOM 1572 O O . VAL A 1 193 ? 22.344 2.909 -32.542 1.00 76.44 193 VAL A O 1
ATOM 1575 N N . ALA A 1 194 ? 24.192 3.976 -33.233 1.00 75.69 194 ALA A N 1
ATOM 1576 C CA . ALA A 1 194 ? 24.319 4.817 -32.040 1.00 75.69 194 ALA A CA 1
ATOM 1577 C C . ALA A 1 194 ? 23.131 5.783 -31.880 1.00 75.69 194 ALA A C 1
ATOM 1579 O O . ALA A 1 194 ? 22.615 5.965 -30.773 1.00 75.69 194 ALA A O 1
ATOM 1580 N N . LEU A 1 195 ? 22.637 6.351 -32.985 1.00 74.75 195 LEU A N 1
ATOM 1581 C CA . LEU A 1 195 ? 21.455 7.210 -32.978 1.00 74.75 195 LEU A CA 1
ATOM 1582 C C . LEU A 1 195 ? 20.195 6.429 -32.576 1.00 74.75 195 LEU A C 1
ATOM 1584 O O . LEU A 1 195 ? 19.475 6.844 -31.672 1.00 74.75 195 LEU A O 1
ATOM 1588 N N . ALA A 1 196 ? 19.948 5.271 -33.192 1.00 76.88 196 ALA A N 1
ATOM 1589 C CA . ALA A 1 196 ? 18.784 4.447 -32.876 1.00 76.88 196 ALA A CA 1
ATOM 1590 C C . ALA A 1 196 ? 18.827 3.914 -31.433 1.00 76.88 196 ALA A C 1
ATOM 1592 O O . ALA A 1 196 ? 17.811 3.938 -30.736 1.00 76.88 196 ALA A O 1
ATOM 1593 N N . ALA A 1 197 ? 20.000 3.486 -30.955 1.00 78.62 197 ALA A N 1
ATOM 1594 C CA . ALA A 1 197 ? 20.185 3.002 -29.589 1.00 78.62 197 ALA A CA 1
ATOM 1595 C C . ALA A 1 197 ? 19.987 4.112 -28.544 1.00 78.62 197 ALA A C 1
ATOM 1597 O O . ALA A 1 197 ? 19.308 3.893 -27.539 1.00 78.62 197 ALA A O 1
ATOM 1598 N N . SER A 1 198 ? 20.524 5.314 -28.783 1.00 76.38 198 SER A N 1
ATOM 1599 C CA . SER A 1 198 ? 20.352 6.457 -27.874 1.00 76.38 198 SER A CA 1
ATOM 1600 C C . SER A 1 198 ? 18.906 6.956 -27.844 1.00 76.38 198 SER A C 1
ATOM 1602 O O . SER A 1 198 ? 18.374 7.199 -26.760 1.00 76.38 198 SER A O 1
ATOM 1604 N N . LEU A 1 199 ? 18.229 7.017 -28.996 1.00 76.69 199 LEU A N 1
ATOM 1605 C CA . LEU A 1 199 ? 16.814 7.373 -29.070 1.00 76.69 199 LEU A CA 1
ATOM 1606 C C . LEU A 1 199 ? 15.933 6.335 -28.361 1.00 76.69 199 LEU A C 1
ATOM 1608 O O . LEU A 1 199 ? 15.094 6.706 -27.545 1.00 76.69 199 LEU A O 1
ATOM 1612 N N . THR A 1 200 ? 16.168 5.041 -28.601 1.00 76.69 200 THR A N 1
ATOM 1613 C CA . THR A 1 200 ? 15.423 3.953 -27.941 1.00 76.69 200 THR A CA 1
ATOM 1614 C C . THR A 1 200 ? 15.626 3.989 -26.427 1.00 76.69 200 THR A C 1
ATOM 1616 O O . THR A 1 200 ? 14.655 3.954 -25.676 1.00 76.69 200 THR A O 1
ATOM 1619 N N . THR A 1 201 ? 16.871 4.135 -25.965 1.00 79.06 201 THR A N 1
ATOM 1620 C CA . THR A 1 201 ? 17.192 4.219 -24.529 1.00 79.06 201 THR A CA 1
ATOM 1621 C C . THR A 1 201 ? 16.550 5.444 -23.880 1.00 79.06 201 THR A C 1
ATOM 1623 O O . THR A 1 201 ? 16.022 5.353 -22.775 1.00 79.06 201 THR A O 1
ATOM 1626 N N . THR A 1 202 ? 16.540 6.580 -24.580 1.00 76.88 202 THR A N 1
ATOM 1627 C CA . THR A 1 202 ? 15.925 7.820 -24.089 1.00 76.88 202 THR A CA 1
ATOM 1628 C C . THR A 1 202 ? 14.407 7.689 -23.986 1.00 76.88 202 THR A C 1
ATOM 1630 O O . THR A 1 202 ? 13.837 8.068 -22.966 1.00 76.88 202 THR A O 1
ATOM 1633 N N . LEU A 1 203 ? 13.748 7.129 -25.006 1.00 76.31 203 LEU A N 1
ATOM 1634 C CA . LEU A 1 203 ? 12.295 6.929 -25.015 1.00 76.31 203 LEU A CA 1
ATOM 1635 C C . LEU A 1 203 ? 11.848 5.923 -23.948 1.00 76.31 203 LEU A C 1
ATOM 1637 O O . LEU A 1 203 ? 10.940 6.225 -23.174 1.00 76.31 203 LEU A O 1
ATOM 1641 N N . LEU A 1 204 ? 12.522 4.772 -23.851 1.00 79.00 204 LEU A N 1
ATOM 1642 C CA . LEU A 1 204 ? 12.243 3.776 -22.811 1.00 79.00 204 LEU A CA 1
ATOM 1643 C C . LEU A 1 204 ? 12.496 4.346 -21.412 1.00 79.00 204 LEU A C 1
ATOM 1645 O O . LEU A 1 204 ? 11.663 4.208 -20.518 1.00 79.00 204 LEU A O 1
ATOM 1649 N N . GLY A 1 205 ? 13.616 5.047 -21.231 1.00 78.12 205 GLY A N 1
ATOM 1650 C CA . GLY A 1 205 ? 13.941 5.700 -19.971 1.00 78.12 205 GLY A CA 1
ATOM 1651 C C . GLY A 1 205 ? 12.922 6.772 -19.579 1.00 78.12 205 GLY A C 1
ATOM 1652 O O . GLY A 1 205 ? 12.557 6.875 -18.410 1.00 78.12 205 GLY A O 1
ATOM 1653 N N . TRP A 1 206 ? 12.418 7.546 -20.542 1.00 79.44 206 TRP A N 1
ATOM 1654 C CA . TRP A 1 206 ? 11.377 8.547 -20.310 1.00 79.44 206 TRP A CA 1
ATOM 1655 C C . TRP A 1 206 ? 10.048 7.920 -19.875 1.00 79.44 206 TRP A C 1
ATOM 1657 O O . TRP A 1 206 ? 9.414 8.415 -18.940 1.00 79.44 206 TRP A O 1
ATOM 1667 N N . GLN A 1 207 ? 9.634 6.826 -20.518 1.00 81.12 207 GLN A N 1
ATOM 1668 C CA . GLN A 1 207 ? 8.414 6.105 -20.151 1.00 81.12 207 GLN A CA 1
ATOM 1669 C C . GLN A 1 207 ? 8.507 5.531 -18.733 1.00 81.12 207 GLN A C 1
ATOM 1671 O O . GLN A 1 207 ? 7.596 5.731 -17.926 1.00 81.12 207 GLN A O 1
ATOM 1676 N N . GLU A 1 208 ? 9.631 4.903 -18.391 1.00 81.00 208 GLU A N 1
ATOM 1677 C CA . GLU A 1 208 ? 9.846 4.365 -17.047 1.00 81.00 208 GLU A CA 1
ATOM 1678 C C . GLU A 1 208 ? 9.924 5.481 -15.992 1.00 81.00 208 GLU A C 1
ATOM 1680 O O . GLU A 1 208 ? 9.376 5.357 -14.896 1.00 81.00 208 GLU A O 1
ATOM 1685 N N . LEU A 1 209 ? 10.506 6.635 -16.334 1.00 81.00 209 LEU A N 1
ATOM 1686 C CA . LEU A 1 209 ? 10.520 7.796 -15.448 1.00 81.00 209 LEU A CA 1
ATOM 1687 C C . LEU A 1 209 ? 9.106 8.313 -15.147 1.00 81.00 209 LEU A C 1
ATOM 1689 O O . LEU A 1 209 ? 8.795 8.630 -13.998 1.00 81.00 209 LEU A O 1
ATOM 1693 N N . LYS A 1 210 ? 8.235 8.371 -16.162 1.00 80.88 210 LYS A N 1
ATOM 1694 C CA . LYS A 1 210 ? 6.823 8.745 -15.990 1.00 80.88 210 LYS A CA 1
ATOM 1695 C C . LYS A 1 210 ? 6.077 7.756 -15.100 1.00 80.88 210 LYS A C 1
ATOM 1697 O O . LYS A 1 210 ? 5.283 8.182 -14.261 1.00 80.88 210 LYS A O 1
ATOM 1702 N N . ASN A 1 211 ? 6.353 6.463 -15.248 1.00 79.00 211 ASN A N 1
ATOM 1703 C CA . ASN A 1 211 ? 5.787 5.429 -14.390 1.00 79.00 211 ASN A CA 1
ATOM 1704 C C . ASN A 1 211 ? 6.219 5.624 -12.923 1.00 79.00 211 ASN A C 1
ATOM 1706 O O . ASN A 1 211 ? 5.380 5.693 -12.023 1.00 79.00 211 ASN A O 1
ATOM 1710 N N . LEU A 1 212 ? 7.518 5.835 -12.679 1.00 81.94 212 LEU A N 1
ATOM 1711 C CA . LEU A 1 212 ? 8.041 6.129 -11.341 1.00 81.94 212 LEU A CA 1
ATOM 1712 C C . LEU A 1 212 ? 7.423 7.397 -10.732 1.00 81.94 212 LEU A C 1
ATOM 1714 O O . LEU A 1 212 ? 7.080 7.389 -9.549 1.00 81.94 212 LEU A O 1
ATOM 1718 N N . ASP A 1 213 ? 7.224 8.458 -11.520 1.00 82.44 213 ASP A N 1
ATOM 1719 C CA . ASP A 1 213 ? 6.568 9.692 -11.065 1.00 82.44 213 ASP A CA 1
ATOM 1720 C C . ASP A 1 213 ? 5.130 9.437 -10.580 1.00 82.44 213 ASP A C 1
ATOM 1722 O O . ASP A 1 213 ? 4.725 9.962 -9.537 1.00 82.44 213 ASP A O 1
ATOM 1726 N N . LEU A 1 214 ? 4.359 8.617 -11.303 1.00 81.94 214 LEU A N 1
ATOM 1727 C CA . LEU A 1 214 ? 3.003 8.228 -10.903 1.00 81.94 214 LEU A CA 1
ATOM 1728 C C . LEU A 1 214 ? 3.014 7.406 -9.611 1.00 81.94 214 LEU A C 1
ATOM 1730 O O . LEU A 1 214 ? 2.236 7.677 -8.693 1.00 81.94 214 LEU A O 1
ATOM 1734 N N . VAL A 1 215 ? 3.918 6.429 -9.509 1.00 82.25 215 VAL A N 1
ATOM 1735 C CA . VAL A 1 215 ? 4.065 5.588 -8.315 1.00 82.25 215 VAL A CA 1
ATOM 1736 C C . VAL A 1 215 ? 4.415 6.432 -7.088 1.00 82.25 215 VAL A C 1
ATOM 1738 O O . VAL A 1 215 ? 3.777 6.280 -6.045 1.00 82.25 215 VAL A O 1
ATOM 1741 N N . VAL A 1 216 ? 5.382 7.348 -7.206 1.00 85.81 216 VAL A N 1
ATOM 1742 C CA . VAL A 1 216 ? 5.800 8.236 -6.110 1.00 85.81 216 VAL A CA 1
ATOM 1743 C C . VAL A 1 216 ? 4.649 9.131 -5.660 1.00 85.81 216 VAL A C 1
ATOM 1745 O O . VAL A 1 216 ? 4.335 9.141 -4.473 1.00 85.81 216 VAL A O 1
ATOM 1748 N N . ARG A 1 217 ? 3.971 9.823 -6.586 1.00 86.56 217 ARG A N 1
ATOM 1749 C CA . ARG A 1 217 ? 2.834 10.705 -6.258 1.00 86.56 217 ARG A CA 1
ATOM 1750 C C . ARG A 1 217 ? 1.733 9.973 -5.503 1.00 86.56 217 ARG A C 1
ATOM 1752 O O . ARG A 1 217 ? 1.209 10.487 -4.518 1.00 86.56 217 ARG A O 1
ATOM 1759 N N . ASN A 1 218 ? 1.416 8.764 -5.947 1.00 85.06 218 ASN A N 1
ATOM 1760 C CA . ASN A 1 218 ? 0.387 7.955 -5.322 1.00 85.06 218 ASN A CA 1
ATOM 1761 C C . ASN A 1 218 ? 0.743 7.558 -3.883 1.00 85.06 218 ASN A C 1
ATOM 1763 O O . ASN A 1 218 ? -0.099 7.650 -2.995 1.00 85.06 218 ASN A O 1
ATOM 1767 N N . TYR A 1 219 ? 1.985 7.141 -3.633 1.00 86.94 219 TYR A N 1
ATOM 1768 C CA . TYR A 1 219 ? 2.423 6.856 -2.269 1.00 86.94 219 TYR A CA 1
ATOM 1769 C C . TYR A 1 219 ? 2.488 8.124 -1.409 1.00 86.94 219 TYR A C 1
ATOM 1771 O O . TYR A 1 219 ? 2.097 8.081 -0.248 1.00 86.94 219 TYR A O 1
ATOM 1779 N N . SER A 1 220 ? 2.920 9.258 -1.968 1.00 90.50 220 SER A N 1
ATOM 1780 C CA . SER A 1 220 ? 2.921 10.544 -1.262 1.00 90.50 220 SER A CA 1
ATOM 1781 C C . SER A 1 220 ? 1.522 10.972 -0.819 1.00 90.50 220 SER A C 1
ATOM 1783 O O . SER A 1 220 ? 1.383 11.493 0.283 1.00 90.50 220 SER A O 1
ATOM 1785 N N . LYS A 1 221 ? 0.485 10.713 -1.630 1.00 92.00 221 LYS A N 1
ATOM 1786 C CA . LYS A 1 221 ? -0.912 10.958 -1.242 1.00 92.00 221 LYS A CA 1
ATOM 1787 C C . LYS A 1 221 ? -1.300 10.140 -0.006 1.00 92.00 221 LYS A C 1
ATOM 1789 O O . LYS A 1 221 ? -1.800 10.710 0.953 1.00 92.00 221 LYS A O 1
ATOM 1794 N N . VAL A 1 222 ? -1.010 8.837 -0.006 1.00 92.44 222 VAL A N 1
ATOM 1795 C CA . VAL A 1 222 ? -1.317 7.950 1.133 1.00 92.44 222 VAL A CA 1
ATOM 1796 C C . VAL A 1 222 ? -0.560 8.373 2.386 1.00 92.44 222 VAL A C 1
ATOM 1798 O O . VAL A 1 222 ? -1.145 8.420 3.459 1.00 92.44 222 VAL A O 1
ATOM 1801 N N . ILE A 1 223 ? 0.726 8.718 2.256 1.00 94.06 223 ILE A N 1
ATOM 1802 C CA . ILE A 1 223 ? 1.525 9.237 3.375 1.00 94.06 223 ILE A CA 1
ATOM 1803 C C . ILE A 1 223 ? 0.856 10.475 3.961 1.00 94.06 223 ILE A C 1
ATOM 1805 O O . ILE A 1 223 ? 0.677 10.534 5.165 1.00 94.06 223 ILE A O 1
ATOM 1809 N N . MET A 1 224 ? 0.456 11.432 3.122 1.00 95.75 224 MET A N 1
ATOM 1810 C CA . 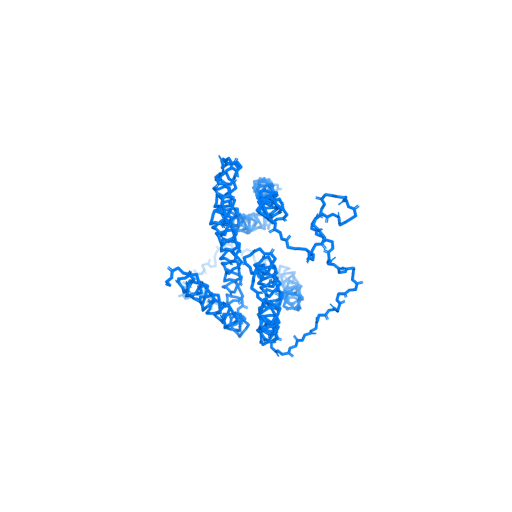MET A 1 224 ? -0.204 12.656 3.576 1.00 95.75 224 MET A CA 1
ATOM 1811 C C . MET A 1 224 ? -1.515 12.357 4.319 1.00 95.75 224 MET A C 1
ATOM 1813 O O . MET A 1 224 ? -1.697 12.845 5.431 1.00 95.75 224 MET A O 1
ATOM 1817 N N . GLU A 1 225 ? -2.388 11.513 3.762 1.00 95.88 225 GLU A N 1
ATOM 1818 C CA . GLU A 1 225 ? -3.675 11.176 4.388 1.00 95.88 225 GLU A CA 1
ATOM 1819 C C . GLU A 1 225 ? -3.496 10.407 5.713 1.00 95.88 225 GLU A C 1
ATOM 1821 O O . GLU A 1 225 ? -4.147 10.727 6.708 1.00 95.88 225 GLU A O 1
ATOM 1826 N N . LEU A 1 226 ? -2.572 9.440 5.767 1.00 96.00 226 LEU A N 1
ATOM 1827 C CA . LEU A 1 226 ? -2.256 8.708 7.000 1.00 96.00 226 LEU A CA 1
ATOM 1828 C C . LEU A 1 226 ? -1.539 9.586 8.035 1.00 96.00 226 LEU A C 1
ATOM 1830 O O . LEU A 1 226 ? -1.778 9.425 9.230 1.00 96.00 226 LEU A O 1
ATOM 1834 N N . SER A 1 227 ? -0.686 10.519 7.601 1.00 96.62 227 SER A N 1
ATOM 1835 C CA . SER A 1 227 ? -0.036 11.493 8.482 1.00 96.62 227 SER A CA 1
ATOM 1836 C C . SER A 1 227 ? -1.059 12.391 9.163 1.00 96.62 227 SER A C 1
ATOM 1838 O O . SER A 1 227 ? -0.964 12.557 10.368 1.00 96.62 227 SER A O 1
ATOM 1840 N N . ILE A 1 228 ? -2.083 12.878 8.452 1.00 97.00 228 ILE A N 1
ATOM 1841 C CA . ILE A 1 228 ? -3.154 13.685 9.065 1.00 97.00 228 ILE A CA 1
ATOM 1842 C C . ILE A 1 228 ? -3.833 12.922 10.209 1.00 97.00 228 ILE A C 1
ATOM 1844 O O . ILE A 1 228 ? -4.033 13.474 11.289 1.00 97.00 228 ILE A O 1
ATOM 1848 N N . ILE A 1 229 ? -4.162 11.645 9.995 1.00 96.75 229 ILE A N 1
ATOM 1849 C CA . ILE A 1 229 ? -4.784 10.806 11.030 1.00 96.75 229 ILE A CA 1
ATOM 1850 C C . ILE A 1 229 ? -3.816 10.570 12.188 1.00 96.75 229 ILE A C 1
ATOM 1852 O O . ILE A 1 229 ? -4.206 10.644 13.352 1.00 96.75 229 ILE A O 1
ATOM 1856 N N . SER A 1 230 ? -2.554 10.288 11.868 1.00 95.88 230 SER A N 1
ATOM 1857 C CA . SER A 1 230 ? -1.517 10.055 12.866 1.00 95.88 230 SER A CA 1
ATOM 1858 C C . SER A 1 230 ? -1.291 11.283 13.746 1.00 95.88 230 SER A C 1
ATOM 1860 O O . SER A 1 230 ? -1.205 11.154 14.965 1.00 95.88 230 SER A O 1
ATOM 1862 N N . ASP A 1 231 ? -1.196 12.458 13.134 1.00 96.69 231 ASP A N 1
ATOM 1863 C CA . ASP A 1 231 ? -0.958 13.723 13.819 1.00 96.69 231 ASP A CA 1
ATOM 1864 C C . ASP A 1 231 ? -2.166 14.098 14.679 1.00 96.69 231 ASP A C 1
ATOM 1866 O O . ASP A 1 231 ? -1.991 14.506 15.823 1.00 96.69 231 ASP A O 1
ATOM 1870 N N . HIS A 1 232 ? -3.390 13.866 14.186 1.00 96.25 232 HIS A N 1
ATOM 1871 C CA . HIS A 1 232 ? -4.608 14.020 14.985 1.00 96.25 232 HIS A CA 1
ATOM 1872 C C . HIS A 1 232 ? -4.572 13.139 16.238 1.00 96.25 232 HIS A C 1
ATOM 1874 O O . HIS A 1 232 ? -4.688 13.657 17.341 1.00 96.25 232 HIS A O 1
ATOM 1880 N N . TRP A 1 233 ? -4.320 11.831 16.099 1.00 95.81 233 TRP A N 1
ATOM 1881 C CA . TRP A 1 233 ? -4.259 10.916 17.250 1.00 95.81 233 TRP A CA 1
ATOM 1882 C C . TRP A 1 233 ? -3.164 11.290 18.261 1.00 95.81 233 TRP A C 1
ATOM 1884 O O . TRP A 1 233 ? -3.371 11.218 19.473 1.00 95.81 233 TRP A O 1
ATOM 1894 N N . LYS A 1 234 ? -1.992 11.706 17.768 1.00 94.88 234 LYS A N 1
ATOM 1895 C CA . LYS A 1 234 ? -0.866 12.137 18.608 1.00 94.88 234 LYS A CA 1
ATOM 1896 C C . LYS A 1 234 ? -1.148 13.430 19.370 1.00 94.88 234 LYS A C 1
ATOM 1898 O O . LYS A 1 234 ? -0.609 13.588 20.460 1.00 94.88 234 LYS A O 1
ATOM 1903 N N . ASN A 1 235 ? -1.963 14.318 18.808 1.00 96.50 235 ASN A N 1
ATOM 1904 C CA . ASN A 1 235 ? -2.299 15.600 19.420 1.00 96.50 235 ASN A CA 1
ATOM 1905 C C . ASN A 1 235 ? -3.422 15.511 20.463 1.00 96.50 235 ASN A C 1
ATOM 1907 O O . ASN A 1 235 ? -3.563 16.450 21.237 1.00 96.50 235 ASN A O 1
ATOM 1911 N N . LEU A 1 236 ? -4.198 14.421 20.495 1.00 95.19 236 LEU A N 1
ATOM 1912 C CA . LEU A 1 236 ? -5.238 14.215 21.508 1.00 95.19 236 LEU A CA 1
ATOM 1913 C C . LEU A 1 236 ? -4.626 13.874 22.871 1.00 95.19 236 LEU A C 1
ATOM 1915 O O . LEU A 1 236 ? -3.818 12.939 22.976 1.00 95.19 236 LEU A O 1
ATOM 1919 N N . GLU A 1 237 ? -5.084 14.568 23.912 1.00 92.81 237 GLU A N 1
ATOM 1920 C CA . GLU A 1 237 ? -4.773 14.230 25.304 1.00 92.81 237 GLU A CA 1
ATOM 1921 C C . GLU A 1 237 ? -5.420 12.894 25.716 1.00 92.81 237 GLU A C 1
ATOM 1923 O O . GLU A 1 237 ? -6.313 12.369 25.044 1.00 92.81 237 GLU A O 1
ATOM 1928 N N . ALA A 1 238 ? -4.964 12.301 26.825 1.00 89.69 238 ALA A N 1
ATOM 1929 C CA . ALA A 1 238 ? -5.450 10.991 27.269 1.00 89.69 238 ALA A CA 1
ATOM 1930 C C . ALA A 1 238 ? -6.965 10.995 27.547 1.00 89.69 238 ALA A C 1
ATOM 1932 O O . ALA A 1 238 ? -7.648 10.010 27.266 1.00 89.69 238 ALA A O 1
ATOM 1933 N N . GLU A 1 239 ? -7.491 12.114 28.042 1.00 89.12 239 GLU A N 1
ATOM 1934 C CA . GLU A 1 239 ? -8.908 12.342 28.311 1.00 89.12 239 GLU A CA 1
ATOM 1935 C C . GLU A 1 239 ? -9.732 12.521 27.024 1.00 89.12 239 GLU A C 1
ATOM 1937 O O . GLU A 1 239 ? -10.905 12.148 26.976 1.00 89.12 239 GLU A O 1
ATOM 1942 N N . GLU A 1 240 ? -9.123 13.057 25.962 1.00 91.88 240 GLU A N 1
ATOM 1943 C CA . GLU A 1 240 ? -9.772 13.311 24.670 1.00 91.88 240 GLU A CA 1
ATOM 1944 C C . GLU A 1 240 ? -9.812 12.070 23.764 1.00 91.88 240 GLU A C 1
ATOM 1946 O O . GLU A 1 240 ? -10.595 12.013 22.808 1.00 91.88 240 GLU A O 1
ATOM 1951 N N . ARG A 1 241 ? -9.011 11.040 24.075 1.00 91.88 241 ARG A N 1
ATOM 1952 C CA . ARG A 1 241 ? -8.972 9.738 23.381 1.00 91.88 241 ARG A CA 1
ATOM 1953 C C . ARG A 1 241 ? -10.190 8.881 23.708 1.00 91.88 241 ARG A C 1
ATOM 1955 O O . ARG A 1 241 ? -10.115 7.775 24.241 1.00 91.88 241 ARG A O 1
ATOM 1962 N N . THR A 1 242 ? -11.351 9.408 23.352 1.00 93.00 242 THR A N 1
ATOM 1963 C CA . THR A 1 242 ? -12.629 8.727 23.500 1.00 93.00 242 THR A CA 1
ATOM 1964 C C . THR A 1 242 ? -12.744 7.550 22.531 1.00 93.00 242 THR A C 1
ATOM 1966 O O . THR A 1 242 ? -12.073 7.467 21.498 1.00 93.00 242 THR A O 1
ATOM 1969 N N . ARG A 1 243 ? -13.691 6.652 22.816 1.00 88.88 243 ARG A N 1
ATOM 1970 C CA . ARG A 1 243 ? -14.046 5.536 21.928 1.00 88.88 243 ARG A CA 1
ATOM 1971 C C . ARG A 1 243 ? -14.45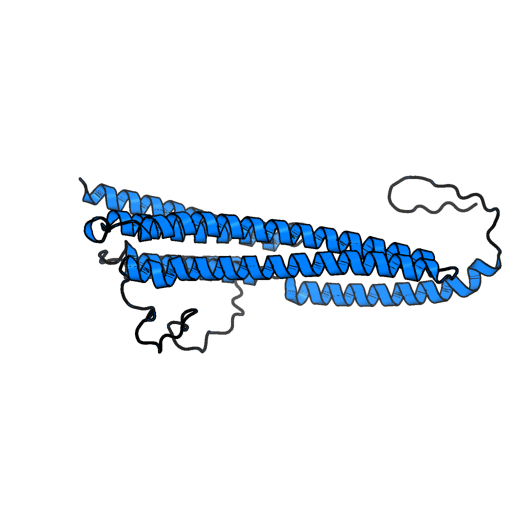1 6.000 20.522 1.00 88.88 243 ARG A C 1
ATOM 1973 O O . ARG A 1 243 ? -14.158 5.315 19.546 1.00 88.88 243 ARG A O 1
ATOM 1980 N N . SER A 1 244 ? -15.088 7.168 20.419 1.00 90.81 244 SER A N 1
ATOM 1981 C CA . SER A 1 244 ? -15.464 7.771 19.135 1.00 90.81 244 SER A CA 1
ATOM 1982 C C . SER A 1 244 ? -14.232 8.149 18.312 1.00 90.81 244 SER A C 1
ATOM 1984 O O . SER A 1 244 ? -14.137 7.775 17.144 1.00 90.81 244 SER A O 1
ATOM 1986 N N . GLU A 1 245 ? -13.255 8.827 18.922 1.00 92.69 245 GLU A N 1
ATOM 1987 C CA . GLU A 1 245 ? -12.011 9.206 18.238 1.00 92.69 245 GLU A CA 1
ATOM 1988 C C . GLU A 1 245 ? -11.177 7.979 17.853 1.00 92.69 245 GLU A C 1
ATOM 1990 O O . GLU A 1 245 ? -10.642 7.915 16.745 1.00 92.69 245 GLU A O 1
ATOM 1995 N N . PHE A 1 246 ? -11.154 6.948 18.705 1.00 93.81 246 PHE A N 1
ATOM 1996 C CA . PHE A 1 246 ? -10.546 5.662 18.365 1.00 93.81 246 PHE A CA 1
ATOM 1997 C C . PHE A 1 246 ? -11.189 5.036 17.116 1.00 93.81 246 PHE A C 1
ATOM 1999 O O . PHE A 1 246 ? -10.491 4.681 16.165 1.00 93.81 246 PHE A O 1
ATOM 2006 N N . TYR A 1 247 ? -12.519 4.940 17.070 1.00 93.00 247 TYR A N 1
ATOM 2007 C CA . TYR A 1 247 ? -13.227 4.361 15.923 1.00 93.00 247 TYR A CA 1
ATOM 2008 C C . TYR A 1 247 ? -13.066 5.192 14.656 1.00 93.00 247 TYR A C 1
ATOM 2010 O O . TYR A 1 247 ? -12.933 4.637 13.564 1.00 93.00 247 TYR A O 1
ATOM 2018 N N . LYS A 1 248 ? -13.034 6.517 14.793 1.00 93.56 248 LYS A N 1
ATOM 2019 C CA . LYS A 1 248 ? -12.775 7.436 13.689 1.00 93.56 248 LYS A CA 1
ATOM 2020 C C . LYS A 1 248 ? -11.376 7.237 13.112 1.00 93.56 248 LYS A C 1
ATOM 2022 O O . LYS A 1 248 ? -11.250 7.168 11.890 1.00 93.56 248 LYS A O 1
ATOM 2027 N N . MET A 1 249 ? -10.355 7.087 13.958 1.00 95.19 249 MET A N 1
ATOM 2028 C CA . MET A 1 249 ? -8.993 6.770 13.521 1.00 95.19 249 MET A CA 1
ATOM 2029 C C . MET A 1 249 ? -8.957 5.448 12.748 1.00 95.19 249 MET A C 1
ATOM 2031 O O . MET A 1 249 ? -8.473 5.427 11.618 1.00 95.19 249 MET A O 1
ATOM 2035 N N . VAL A 1 250 ? -9.493 4.368 13.328 1.00 95.44 250 VAL A N 1
ATOM 2036 C CA . VAL A 1 250 ? -9.470 3.031 12.710 1.00 95.44 250 VAL A CA 1
ATOM 2037 C C . VAL A 1 250 ? -10.185 3.035 11.361 1.00 95.44 250 VAL A C 1
ATOM 2039 O O . VAL A 1 250 ? -9.610 2.613 10.360 1.00 95.44 250 VAL A O 1
ATOM 2042 N N . ASN A 1 251 ? -11.418 3.547 11.306 1.00 93.38 251 ASN A N 1
ATOM 2043 C CA . ASN A 1 251 ? -12.193 3.575 10.066 1.00 93.38 251 ASN A CA 1
ATOM 2044 C C . ASN A 1 251 ? -11.499 4.406 8.983 1.00 93.38 251 ASN A C 1
ATOM 2046 O O . ASN A 1 251 ? -11.391 3.955 7.846 1.00 93.38 251 ASN A O 1
ATOM 2050 N N . SER A 1 252 ? -10.990 5.591 9.337 1.00 94.25 252 SER A N 1
ATOM 2051 C CA . SER A 1 252 ? -10.323 6.472 8.373 1.00 94.25 252 SER A CA 1
ATOM 2052 C C . SER A 1 252 ? -9.039 5.837 7.833 1.00 94.25 252 SER A C 1
ATOM 2054 O O . SER A 1 252 ? -8.794 5.868 6.628 1.00 94.25 252 SER A O 1
ATOM 2056 N N . ALA A 1 253 ? -8.240 5.213 8.703 1.00 95.62 253 ALA A N 1
ATOM 2057 C CA . ALA A 1 253 ? -6.999 4.554 8.317 1.00 95.62 253 ALA A CA 1
ATOM 2058 C C . ALA A 1 253 ? -7.253 3.340 7.409 1.00 95.62 253 ALA A C 1
ATOM 2060 O O . ALA A 1 253 ? -6.665 3.251 6.329 1.00 95.62 253 ALA A O 1
ATOM 2061 N N . GLU A 1 254 ? -8.159 2.435 7.791 1.00 94.31 254 GLU A N 1
ATOM 2062 C CA . GLU A 1 254 ? -8.481 1.267 6.962 1.00 94.31 254 GLU A CA 1
ATOM 2063 C C . GLU A 1 254 ? -9.152 1.657 5.636 1.00 94.31 254 GLU A C 1
ATOM 2065 O O . GLU A 1 254 ? -8.950 0.983 4.626 1.00 94.31 254 GLU A O 1
ATOM 2070 N N . ASP A 1 255 ? -9.900 2.761 5.591 1.00 92.25 255 ASP A N 1
ATOM 2071 C CA . ASP A 1 255 ? -10.477 3.285 4.352 1.00 92.25 255 ASP A CA 1
ATOM 2072 C C . ASP A 1 255 ? -9.424 3.826 3.382 1.00 92.25 255 ASP A C 1
ATOM 2074 O O . ASP A 1 255 ? -9.489 3.544 2.180 1.00 92.25 255 ASP A O 1
ATOM 2078 N N . ILE A 1 256 ? -8.431 4.565 3.878 1.00 93.50 256 ILE A N 1
ATOM 2079 C CA . ILE A 1 256 ? -7.310 5.052 3.061 1.00 93.50 256 ILE A CA 1
ATOM 2080 C C . ILE A 1 256 ? -6.496 3.872 2.526 1.00 93.50 256 ILE A C 1
ATOM 2082 O O . ILE A 1 256 ? -6.236 3.784 1.324 1.00 93.50 256 ILE A O 1
ATOM 2086 N N . LEU A 1 257 ? -6.143 2.919 3.392 1.00 92.00 257 LEU A N 1
ATOM 2087 C CA . LEU A 1 257 ? -5.367 1.740 3.002 1.00 92.00 257 LEU A CA 1
ATOM 2088 C C . LEU A 1 257 ? -6.122 0.883 1.975 1.00 92.00 257 LEU A C 1
ATOM 2090 O O . LEU A 1 257 ? -5.553 0.467 0.961 1.00 92.00 257 LEU A O 1
ATOM 2094 N N . TRP A 1 258 ? -7.422 0.676 2.186 1.00 90.12 258 TRP A N 1
ATOM 2095 C CA . TRP A 1 258 ? -8.262 -0.090 1.273 1.00 90.12 258 TRP A CA 1
ATOM 2096 C C . TRP A 1 258 ? -8.477 0.612 -0.070 1.00 90.12 258 TRP A C 1
ATOM 2098 O O . TRP A 1 258 ? -8.312 0.001 -1.130 1.00 90.12 258 TRP A O 1
ATOM 2108 N N . SER A 1 259 ? -8.821 1.903 -0.055 1.00 88.31 259 SER A N 1
ATOM 2109 C CA . SER A 1 259 ? -9.036 2.679 -1.281 1.00 88.31 259 SER A CA 1
ATOM 2110 C C . SER A 1 259 ? -7.782 2.705 -2.152 1.00 88.31 259 SER A C 1
ATOM 2112 O O . SER A 1 259 ? -7.874 2.494 -3.365 1.00 88.31 259 SER A O 1
ATOM 2114 N N . ARG A 1 260 ? -6.602 2.827 -1.534 1.00 86.06 260 ARG A N 1
ATOM 2115 C CA . ARG A 1 260 ? -5.322 2.724 -2.229 1.00 86.06 260 ARG A CA 1
ATOM 2116 C C . ARG A 1 260 ? -5.111 1.359 -2.872 1.00 86.06 260 ARG A C 1
ATOM 2118 O O . ARG A 1 260 ? -4.660 1.294 -4.018 1.00 86.06 260 ARG A O 1
ATOM 2125 N N . ASN A 1 261 ? -5.395 0.278 -2.151 1.00 85.81 261 ASN A N 1
ATOM 2126 C CA . ASN A 1 261 ? -5.259 -1.071 -2.691 1.00 85.81 261 ASN A CA 1
ATOM 2127 C C . ASN A 1 261 ? -6.141 -1.252 -3.939 1.00 85.81 261 ASN A C 1
ATOM 2129 O O . ASN A 1 261 ? -5.670 -1.723 -4.972 1.00 85.81 261 ASN A O 1
ATOM 2133 N N . VAL A 1 262 ? -7.383 -0.764 -3.893 1.00 83.69 262 VAL A N 1
ATOM 2134 C CA . VAL A 1 262 ? -8.297 -0.775 -5.046 1.00 83.69 262 VAL A CA 1
ATOM 2135 C C . VAL A 1 262 ? -7.755 0.045 -6.221 1.00 83.69 262 VAL A C 1
ATOM 2137 O O . VAL A 1 262 ? -7.827 -0.407 -7.363 1.00 83.69 262 VAL A O 1
ATOM 2140 N N . GLU A 1 263 ? -7.209 1.239 -5.978 1.00 82.38 263 GLU A N 1
ATOM 2141 C CA . GLU A 1 263 ? -6.577 2.053 -7.028 1.00 82.38 263 GLU A CA 1
ATOM 2142 C C . GLU A 1 263 ? -5.386 1.337 -7.676 1.00 82.38 263 GLU A C 1
ATOM 2144 O O . GLU A 1 263 ? -5.244 1.358 -8.898 1.00 82.38 263 GLU A O 1
ATOM 2149 N N . TYR A 1 264 ? -4.544 0.685 -6.872 1.00 78.81 264 TYR A N 1
ATOM 2150 C CA . TYR A 1 264 ? -3.398 -0.076 -7.362 1.00 78.81 264 TYR A CA 1
ATOM 2151 C C . TYR A 1 264 ? -3.825 -1.230 -8.273 1.00 78.81 264 TYR A C 1
ATOM 2153 O O . TYR A 1 264 ? -3.284 -1.378 -9.369 1.00 78.81 264 TYR A O 1
ATOM 2161 N N . ILE A 1 265 ? -4.827 -2.010 -7.856 1.00 78.12 265 ILE A N 1
ATOM 2162 C CA . ILE A 1 265 ? -5.318 -3.137 -8.653 1.00 78.12 265 ILE A CA 1
ATOM 2163 C C . ILE A 1 265 ? -5.936 -2.632 -9.964 1.00 78.12 265 ILE A C 1
ATOM 2165 O O . ILE A 1 265 ? -5.646 -3.189 -11.017 1.00 78.12 265 ILE A O 1
ATOM 2169 N N . LYS A 1 266 ? -6.712 -1.539 -9.939 1.00 78.44 266 LYS A N 1
ATOM 2170 C CA . LYS A 1 266 ? -7.265 -0.927 -11.162 1.00 78.44 266 LYS A CA 1
ATOM 2171 C C . LYS A 1 266 ? -6.185 -0.469 -12.138 1.00 78.44 266 LYS A C 1
ATOM 2173 O O . LYS A 1 266 ? -6.313 -0.702 -13.333 1.00 78.44 266 LYS A O 1
ATOM 2178 N N . ALA A 1 267 ? -5.127 0.170 -11.641 1.00 72.38 267 ALA A N 1
ATOM 2179 C CA . ALA A 1 267 ? -4.016 0.597 -12.488 1.00 72.38 267 ALA A CA 1
ATOM 2180 C C . ALA A 1 267 ? -3.319 -0.603 -13.147 1.00 72.38 267 ALA A C 1
ATOM 2182 O O . ALA A 1 267 ? -2.944 -0.536 -14.315 1.00 72.38 267 ALA A O 1
ATOM 2183 N N . MET A 1 268 ? -3.183 -1.712 -12.417 1.00 69.81 268 MET A N 1
ATOM 2184 C CA . MET A 1 268 ? -2.584 -2.926 -12.962 1.00 69.81 268 MET A CA 1
ATOM 2185 C C . MET A 1 268 ? -3.501 -3.665 -13.933 1.00 69.81 268 MET A C 1
ATOM 2187 O O . MET A 1 268 ? -3.030 -4.183 -14.937 1.00 69.81 268 MET A O 1
ATOM 2191 N N . GLN A 1 269 ? -4.808 -3.641 -13.691 1.00 73.25 269 GLN A N 1
ATOM 2192 C CA . GLN A 1 269 ? -5.808 -4.149 -14.622 1.00 73.25 269 GLN A CA 1
ATOM 2193 C C . GLN A 1 269 ? -5.775 -3.394 -15.959 1.00 73.25 269 GLN A C 1
ATOM 2195 O O . GLN A 1 269 ? -5.820 -4.023 -17.010 1.00 73.25 269 GLN A O 1
ATOM 2200 N N . GLU A 1 270 ? -5.684 -2.061 -15.934 1.00 73.44 270 GLU A N 1
ATOM 2201 C CA . GLU A 1 270 ? -5.595 -1.258 -17.161 1.00 73.44 270 GLU A CA 1
ATOM 2202 C C . GLU A 1 270 ? -4.339 -1.623 -17.968 1.00 73.44 270 GLU A C 1
ATOM 2204 O O . GLU A 1 270 ? -4.402 -1.740 -19.188 1.00 73.44 270 GLU A O 1
ATOM 2209 N N . ALA A 1 271 ? -3.223 -1.898 -17.284 1.00 66.69 271 ALA A N 1
ATOM 2210 C CA . ALA A 1 271 ? -2.000 -2.375 -17.926 1.00 66.69 271 ALA A CA 1
ATOM 2211 C C . ALA A 1 271 ? -2.155 -3.780 -18.546 1.00 66.69 271 ALA A C 1
ATOM 2213 O O . ALA A 1 271 ? -1.640 -4.018 -19.633 1.00 66.69 271 ALA A O 1
ATOM 2214 N N . LEU A 1 272 ? -2.887 -4.694 -17.892 1.00 66.94 272 LEU A N 1
ATOM 2215 C CA . LEU A 1 272 ? -3.183 -6.032 -18.433 1.00 66.94 272 LEU A CA 1
ATOM 2216 C C . LEU A 1 272 ? -4.134 -5.977 -19.642 1.00 66.94 272 LEU A C 1
ATOM 2218 O O . LEU A 1 272 ? -3.988 -6.738 -20.600 1.00 66.94 272 LEU A O 1
ATOM 2222 N N . LYS A 1 273 ? -5.098 -5.052 -19.621 1.00 69.31 273 LYS A N 1
ATOM 2223 C CA . LYS A 1 273 ? -6.012 -4.807 -20.742 1.00 69.31 273 LYS A CA 1
ATOM 2224 C C . LYS A 1 273 ? -5.260 -4.311 -21.980 1.00 69.31 273 LYS A C 1
ATOM 2226 O O . LYS A 1 273 ? -5.496 -4.796 -23.081 1.00 69.31 273 LYS A O 1
ATOM 2231 N N . ASP A 1 274 ? -4.314 -3.392 -21.791 1.00 63.97 274 ASP A N 1
ATOM 2232 C CA . ASP A 1 274 ? -3.453 -2.895 -22.872 1.00 63.97 274 ASP A CA 1
ATOM 2233 C C . ASP A 1 274 ? -2.582 -4.018 -23.477 1.00 63.97 274 ASP A C 1
ATOM 2235 O O . ASP A 1 274 ? -2.292 -4.023 -24.671 1.00 63.97 274 ASP A O 1
ATOM 2239 N N . SER A 1 275 ? -2.241 -5.042 -22.681 1.00 56.56 275 SER A N 1
ATOM 2240 C CA . SER A 1 275 ? -1.480 -6.219 -23.117 1.00 56.56 275 SER A CA 1
ATOM 2241 C C . SER A 1 275 ? -2.321 -7.364 -23.707 1.00 56.56 275 SER A C 1
ATOM 2243 O O . SER A 1 275 ? -1.834 -8.492 -23.771 1.00 56.56 275 SER A O 1
ATOM 2245 N N . SER A 1 276 ? -3.556 -7.114 -24.161 1.00 59.84 276 SER A N 1
ATOM 2246 C CA . SER A 1 276 ? -4.487 -8.102 -24.756 1.00 59.84 276 SER A CA 1
ATOM 2247 C C . SER A 1 276 ? -4.989 -9.222 -23.824 1.00 59.84 276 SER A C 1
ATOM 2249 O O . SER A 1 276 ? -5.476 -10.248 -24.296 1.00 59.84 276 SER A O 1
ATOM 2251 N N . LEU A 1 277 ? -4.930 -9.025 -22.501 1.00 63.59 277 LEU A N 1
ATOM 2252 C CA . LEU A 1 277 ? -5.463 -9.958 -21.493 1.00 63.59 277 LEU A CA 1
ATOM 2253 C C . LEU A 1 277 ? -6.861 -9.515 -21.019 1.00 63.59 277 LEU A C 1
ATOM 2255 O O . LEU A 1 277 ? -7.112 -9.316 -19.828 1.00 63.59 277 LEU A O 1
ATOM 2259 N N . ASP A 1 278 ? -7.782 -9.319 -21.968 1.00 72.81 278 ASP A N 1
ATOM 2260 C CA . ASP A 1 278 ? -9.125 -8.772 -21.709 1.00 72.81 278 ASP A CA 1
ATOM 2261 C C . ASP A 1 278 ? -9.954 -9.637 -20.744 1.00 72.81 278 ASP A C 1
ATOM 2263 O O . ASP A 1 278 ? -10.703 -9.117 -19.909 1.00 72.81 278 ASP A O 1
ATOM 2267 N N . GLU A 1 279 ? -9.807 -10.961 -20.834 1.00 71.44 279 GLU A N 1
ATOM 2268 C CA . GLU A 1 279 ? -10.514 -11.915 -19.978 1.00 71.44 279 GLU A CA 1
ATOM 2269 C C . GLU A 1 279 ? -10.094 -11.760 -18.509 1.00 71.44 279 GLU A C 1
ATOM 2271 O O . GLU A 1 279 ? -10.949 -11.555 -17.642 1.00 71.44 279 GLU A O 1
ATOM 2276 N N . GLU A 1 280 ? -8.789 -11.732 -18.232 1.00 69.50 280 GLU A N 1
ATOM 2277 C CA . GLU A 1 280 ? -8.246 -11.552 -16.882 1.00 69.50 280 GLU A CA 1
ATOM 2278 C C . GLU A 1 280 ? -8.612 -10.187 -16.293 1.00 69.50 280 GLU A C 1
ATOM 2280 O O . GLU A 1 280 ? -9.063 -10.085 -15.147 1.00 69.50 280 GLU A O 1
ATOM 2285 N N . ALA A 1 281 ? -8.506 -9.127 -17.100 1.00 72.00 281 ALA A N 1
ATOM 2286 C CA . ALA A 1 281 ? -8.909 -7.787 -16.701 1.00 72.00 281 ALA A CA 1
ATOM 2287 C C . ALA A 1 281 ? -10.395 -7.737 -16.287 1.00 72.00 281 ALA A C 1
ATOM 2289 O O . ALA A 1 281 ? -10.758 -7.059 -15.318 1.00 72.00 281 ALA A O 1
ATOM 2290 N N . SER A 1 282 ? -11.262 -8.476 -16.987 1.00 76.75 282 SER A N 1
ATOM 2291 C CA . SER A 1 282 ? -12.694 -8.546 -16.679 1.00 76.75 282 SER A CA 1
ATOM 2292 C C . SER A 1 282 ? -12.990 -9.282 -15.363 1.00 76.75 282 SER A C 1
ATOM 2294 O O . SER A 1 282 ? -13.850 -8.835 -14.590 1.00 76.75 282 SER A O 1
ATOM 2296 N N . LEU A 1 283 ? -12.254 -10.362 -15.070 1.00 76.12 283 LEU A N 1
ATOM 2297 C CA . LEU A 1 283 ? -12.374 -11.131 -13.828 1.00 76.12 283 LEU A CA 1
ATOM 2298 C C . LEU A 1 283 ? -11.929 -10.298 -12.624 1.00 76.12 283 LEU A C 1
ATOM 2300 O O . LEU A 1 283 ? -12.663 -10.196 -11.638 1.00 76.12 283 LEU A O 1
ATOM 2304 N N . ILE A 1 284 ? -10.786 -9.619 -12.746 1.00 76.38 284 ILE A N 1
ATOM 2305 C CA . ILE A 1 284 ? -10.269 -8.697 -11.730 1.00 76.38 284 ILE A CA 1
ATOM 2306 C C . ILE A 1 284 ? -11.290 -7.588 -11.437 1.00 76.38 284 ILE A C 1
ATOM 2308 O O . ILE A 1 284 ? -11.608 -7.335 -10.274 1.00 76.38 284 ILE A O 1
ATOM 2312 N N . ASN A 1 285 ? -11.873 -6.964 -12.468 1.00 81.44 285 ASN A N 1
ATOM 2313 C CA . ASN A 1 285 ? -12.884 -5.921 -12.274 1.00 81.44 285 ASN A CA 1
ATOM 2314 C C . ASN A 1 285 ? -14.108 -6.446 -11.508 1.00 81.44 285 ASN A C 1
ATOM 2316 O O . ASN A 1 285 ? -14.594 -5.782 -10.593 1.00 81.44 285 ASN A O 1
ATOM 2320 N N . ARG A 1 286 ? -14.596 -7.649 -11.837 1.00 82.50 286 ARG A N 1
ATOM 2321 C CA . ARG A 1 286 ? -15.732 -8.262 -11.132 1.00 82.50 286 ARG A CA 1
ATOM 2322 C C . ARG A 1 286 ? -15.427 -8.470 -9.646 1.00 82.50 286 ARG A C 1
ATOM 2324 O O . ARG A 1 286 ? -16.252 -8.094 -8.815 1.00 82.50 286 ARG A O 1
ATOM 2331 N N . VAL A 1 287 ? -14.250 -9.008 -9.323 1.00 79.62 287 VAL A N 1
ATOM 2332 C CA . VAL A 1 287 ? -13.784 -9.216 -7.940 1.00 79.62 287 VAL A CA 1
ATOM 2333 C C . VAL A 1 287 ? -13.727 -7.889 -7.184 1.00 79.62 287 VAL A C 1
ATOM 2335 O O . VAL A 1 287 ? -14.326 -7.768 -6.119 1.00 79.62 287 VAL A O 1
ATOM 2338 N N . ILE A 1 288 ? -13.096 -6.859 -7.757 1.00 80.06 288 ILE A N 1
ATOM 2339 C CA . ILE A 1 288 ? -12.990 -5.536 -7.123 1.00 80.06 288 ILE A CA 1
ATOM 2340 C C . ILE A 1 288 ? -14.373 -4.934 -6.858 1.00 80.06 288 ILE A C 1
ATOM 2342 O O . ILE A 1 288 ? -14.601 -4.368 -5.788 1.00 80.06 288 ILE A O 1
ATOM 2346 N N . GLN A 1 289 ? -15.302 -5.016 -7.816 1.00 83.44 289 GLN A N 1
ATOM 2347 C CA . GLN A 1 289 ? -16.656 -4.488 -7.621 1.00 83.44 289 GLN A CA 1
ATOM 2348 C C . GLN A 1 289 ? -17.394 -5.249 -6.516 1.00 83.44 289 GLN A C 1
ATOM 2350 O O . GLN A 1 289 ? -17.981 -4.617 -5.641 1.00 83.44 289 GLN A O 1
ATOM 2355 N N . GLU A 1 290 ? -17.289 -6.583 -6.482 1.00 82.88 290 GLU A N 1
ATOM 2356 C CA . GLU A 1 290 ? -17.874 -7.405 -5.416 1.00 82.88 290 GLU A CA 1
ATOM 2357 C C . GLU A 1 290 ? -17.328 -6.999 -4.035 1.00 82.88 290 GLU A C 1
ATOM 2359 O O . GLU A 1 290 ? -18.105 -6.845 -3.085 1.00 82.88 290 GLU A O 1
ATOM 2364 N N . GLN A 1 291 ? -16.020 -6.737 -3.932 1.00 80.00 291 GLN A N 1
ATOM 2365 C CA . GLN A 1 291 ? -15.383 -6.265 -2.699 1.00 80.00 291 GLN A CA 1
ATOM 2366 C C . GLN A 1 291 ? -15.842 -4.850 -2.308 1.00 80.00 291 GLN A C 1
ATOM 2368 O O . GLN A 1 291 ? -16.185 -4.609 -1.151 1.00 80.00 291 GLN A O 1
ATOM 2373 N N . ARG A 1 292 ? -15.933 -3.909 -3.259 1.00 81.19 292 ARG A N 1
ATOM 2374 C CA . ARG A 1 292 ? -16.427 -2.540 -2.994 1.00 81.19 292 ARG A CA 1
ATOM 2375 C C . ARG A 1 292 ? -17.883 -2.527 -2.546 1.00 81.19 292 ARG A C 1
ATOM 2377 O O . ARG A 1 292 ? -18.237 -1.793 -1.624 1.00 81.19 292 ARG A O 1
ATOM 2384 N N . ASP A 1 293 ? -18.724 -3.343 -3.167 1.00 83.88 293 ASP A N 1
ATOM 2385 C CA . ASP A 1 293 ? -20.129 -3.467 -2.788 1.00 83.88 293 ASP A CA 1
ATOM 2386 C C . ASP A 1 293 ? -20.290 -4.164 -1.437 1.00 83.88 293 ASP A C 1
ATOM 2388 O O . ASP A 1 293 ? -21.246 -3.899 -0.703 1.00 83.88 293 ASP A O 1
ATOM 2392 N N . ALA A 1 294 ? -19.384 -5.082 -1.096 1.00 77.81 294 ALA A N 1
ATOM 2393 C CA . ALA A 1 294 ? -19.342 -5.696 0.222 1.00 77.81 294 ALA A CA 1
ATOM 2394 C C . ALA A 1 294 ? -18.930 -4.683 1.300 1.00 77.81 294 ALA A C 1
ATOM 2396 O O . ALA A 1 294 ? -19.590 -4.628 2.336 1.00 77.81 294 ALA A O 1
ATOM 2397 N N . ASP A 1 295 ? -17.912 -3.863 1.034 1.00 75.88 295 ASP A N 1
ATOM 2398 C CA . ASP A 1 295 ? -17.446 -2.797 1.927 1.00 75.88 295 ASP A CA 1
ATOM 2399 C C . ASP A 1 295 ? -18.521 -1.722 2.143 1.00 75.88 295 ASP A C 1
ATOM 2401 O O . ASP A 1 295 ? -18.841 -1.370 3.275 1.00 75.88 295 ASP A O 1
ATOM 2405 N N . ARG A 1 296 ? -19.190 -1.272 1.074 1.00 81.25 296 ARG A N 1
ATOM 2406 C CA . ARG A 1 296 ? -20.287 -0.296 1.182 1.00 81.25 296 ARG A CA 1
ATOM 2407 C C . ARG A 1 296 ? -21.452 -0.825 2.017 1.00 81.25 296 ARG A C 1
ATOM 2409 O O . ARG A 1 296 ? -21.986 -0.108 2.859 1.00 81.25 296 ARG A O 1
ATOM 2416 N N . ARG A 1 297 ? -21.852 -2.082 1.792 1.00 78.88 297 ARG A N 1
ATOM 2417 C CA . ARG A 1 297 ? -22.899 -2.739 2.595 1.00 78.88 297 ARG A CA 1
ATOM 2418 C C . ARG A 1 297 ? -22.487 -2.863 4.056 1.00 78.88 297 ARG A C 1
ATOM 2420 O O . ARG A 1 297 ? -23.332 -2.724 4.933 1.00 78.88 297 ARG A O 1
ATOM 2427 N N . PHE A 1 298 ? -21.207 -3.111 4.304 1.00 72.25 298 PHE A N 1
ATOM 2428 C CA . PHE A 1 298 ? -20.669 -3.199 5.648 1.00 72.25 298 PHE A CA 1
ATOM 2429 C C . PHE A 1 298 ? -20.691 -1.844 6.368 1.00 72.25 298 PHE A C 1
ATOM 2431 O O . PHE A 1 298 ? -21.245 -1.777 7.463 1.00 72.25 298 PHE A O 1
ATOM 2438 N N . LYS A 1 299 ? -20.207 -0.765 5.739 1.00 74.19 299 LYS A N 1
ATOM 2439 C CA . LYS A 1 299 ? -20.286 0.593 6.310 1.00 74.19 299 LYS A CA 1
ATOM 2440 C C . LYS A 1 299 ? -21.709 0.960 6.693 1.00 74.19 299 LYS A C 1
ATOM 2442 O O . LYS A 1 299 ? -21.950 1.351 7.826 1.00 74.19 299 LYS A O 1
ATOM 2447 N N . LYS A 1 300 ? -22.659 0.696 5.793 1.00 79.38 300 LYS A N 1
ATOM 2448 C CA . LYS A 1 300 ? -24.079 0.916 6.069 1.00 79.38 300 LYS A CA 1
ATOM 2449 C C . LYS A 1 300 ? -24.567 0.112 7.280 1.00 79.38 300 LYS A C 1
ATOM 2451 O O . LYS A 1 300 ? -25.213 0.661 8.156 1.00 79.38 300 LYS A O 1
ATOM 2456 N N . SER A 1 301 ? -24.200 -1.170 7.381 1.00 74.56 301 SER A N 1
ATOM 2457 C CA . SER A 1 301 ? -24.578 -1.990 8.543 1.00 74.56 301 SER A CA 1
ATOM 2458 C C . SER A 1 301 ? -23.949 -1.522 9.857 1.00 74.56 301 SER A C 1
ATOM 2460 O O . SER A 1 301 ? -24.538 -1.710 10.917 1.00 74.56 301 SER A O 1
ATOM 2462 N N . MET A 1 302 ? -22.759 -0.923 9.794 1.00 68.25 302 MET A N 1
ATOM 2463 C CA . MET A 1 302 ? -22.110 -0.320 10.950 1.00 68.25 302 MET A CA 1
ATOM 2464 C C . MET A 1 302 ? -22.799 0.976 11.374 1.00 68.25 302 MET A C 1
ATOM 2466 O O . MET A 1 302 ? -23.061 1.150 12.558 1.00 68.25 302 MET A O 1
ATOM 2470 N N . GLU A 1 303 ? -23.115 1.855 10.424 1.00 72.25 303 GLU A N 1
ATOM 2471 C CA . GLU A 1 303 ? -23.882 3.080 10.675 1.00 72.25 303 GLU A CA 1
ATOM 2472 C C . GLU A 1 303 ? -25.240 2.749 11.306 1.00 72.25 303 GLU A C 1
ATOM 2474 O O . GLU A 1 303 ? -25.571 3.287 12.361 1.00 72.25 303 GLU A O 1
ATOM 2479 N N . ASP A 1 304 ? -25.973 1.788 10.735 1.00 73.19 304 ASP A N 1
ATOM 2480 C CA . ASP A 1 304 ? -27.270 1.339 11.253 1.00 73.19 304 ASP A CA 1
ATOM 2481 C C . ASP A 1 304 ? -27.151 0.765 12.685 1.00 73.19 304 ASP A C 1
ATOM 2483 O O . ASP A 1 304 ? -28.001 1.030 13.538 1.00 73.19 304 ASP A O 1
ATOM 2487 N N . ALA A 1 305 ? -26.084 0.010 12.981 1.00 62.44 305 ALA A N 1
ATOM 2488 C CA . ALA A 1 305 ? -25.844 -0.563 14.309 1.00 62.44 305 ALA A CA 1
ATOM 2489 C C . ALA A 1 305 ? -25.463 0.488 15.366 1.00 62.44 305 ALA A C 1
ATOM 2491 O O . ALA A 1 305 ? -25.850 0.351 16.525 1.00 62.44 305 ALA A O 1
ATOM 2492 N N . VAL A 1 306 ? -24.721 1.529 14.978 1.00 57.31 306 VAL A N 1
ATOM 2493 C CA . VAL A 1 306 ? -24.365 2.644 15.868 1.00 57.31 306 VAL A CA 1
ATOM 2494 C C . VAL A 1 306 ? -25.588 3.518 16.149 1.00 57.31 306 VAL A C 1
ATOM 2496 O O . VAL A 1 306 ? -25.830 3.863 17.301 1.00 57.31 306 VAL A O 1
ATOM 2499 N N . VAL A 1 307 ? -26.401 3.834 15.134 1.00 58.22 307 VAL A N 1
ATOM 2500 C CA . VAL A 1 307 ? -27.623 4.642 15.308 1.00 58.22 307 VAL A CA 1
ATOM 2501 C C . VAL A 1 307 ? -28.647 3.923 16.192 1.00 58.22 307 VAL A C 1
ATOM 2503 O O . VAL A 1 307 ? -29.233 4.551 17.069 1.00 58.22 307 VAL A O 1
ATOM 2506 N N . GLY A 1 308 ? -28.809 2.605 16.035 1.00 42.72 308 GLY A N 1
ATOM 2507 C CA . GLY A 1 308 ? -29.735 1.808 16.849 1.00 42.72 308 GLY A CA 1
ATOM 2508 C C . GLY A 1 308 ? -29.346 1.644 18.325 1.00 42.72 308 GLY A C 1
ATOM 2509 O O . GLY A 1 308 ? -30.171 1.187 19.106 1.00 42.72 308 GLY A O 1
ATOM 2510 N N . GLN A 1 309 ? -28.119 1.995 18.725 1.00 39.19 309 GLN A N 1
ATOM 2511 C CA . GLN A 1 309 ? -27.712 2.042 20.138 1.00 39.19 309 GLN A CA 1
ATOM 2512 C C . GLN A 1 309 ? -27.962 3.409 20.797 1.00 39.19 309 GLN A C 1
ATOM 2514 O O . GLN A 1 309 ? -27.866 3.517 22.018 1.00 39.19 309 GLN A O 1
ATOM 2519 N N . VAL A 1 310 ? -28.247 4.450 20.007 1.00 39.88 310 VAL A N 1
ATOM 2520 C CA . VAL A 1 310 ? -28.424 5.839 20.473 1.00 39.88 310 VAL A CA 1
ATOM 2521 C C . VAL A 1 310 ? -29.912 6.221 20.600 1.00 39.88 310 VAL A C 1
ATOM 2523 O O . VAL A 1 310 ? -30.229 7.246 21.202 1.00 39.88 310 VAL A O 1
ATOM 2526 N N . THR A 1 311 ? -30.823 5.393 20.082 1.00 37.66 311 THR A N 1
ATOM 2527 C CA . THR A 1 311 ? -32.291 5.506 20.227 1.00 37.66 311 THR A CA 1
ATOM 2528 C C . THR A 1 311 ? -32.837 4.520 21.244 1.00 37.66 311 THR A C 1
ATOM 2530 O O . THR A 1 311 ? -33.680 4.936 22.066 1.00 37.66 311 THR A O 1
#

Sequence (311 aa):
MDCYLWFAGNIVCYSHRALPREFFRTGRVHLKDIVSHFTHHASLLAAFANKFFSTGDWLIARAGAEETLKDIYMYRTILQDNPNRRAWLEKRLNRIQRSVYRGMNGELVMEAYKGEVPPPPRFDGKIPANDSGFHDLNGDEYYKFRLENELNWHIKKVNQKQKERTRLQLLILGSGAAGAILAALGGAFTLWVALAASLTTTLLGWQELKNLDLVVRNYSKVIMELSIISDHWKNLEAEERTRSEFYKMVNSAEDILWSRNVEYIKAMQEALKDSSLDEEASLINRVIQEQRDADRRFKKSMEDAVVGQVT

Secondary structure (DSSP, 8-state):
------SSS--------S--GGGGTSHHHHHHHHHHHHHHHHHHHHHHHHHHH--THHHHHHHHHHHHHHHHHHHHHTTTT-TTHHHHHHHHHHHHHHHHHHHTTT----PPP-S-SSPPPSS-TTSTTS--SSSPP-HHHHIIIIIIHHHHHHHHHHHHHHHHHHHHHHHHHHHHHHHHHHHHT--TTHHHHHHHHHHHHHHHHHHHHHHHHHHHHHHHHHHHHHHHHHHHHHHS-TTT--HHHHHHHHHHHHHHHHHHHHHHHHHHHHHHHHTT-HHHHHHHHHHHHHHHHHHHHHHHHHHHHHHTTT-

Foldseek 3Di:
DDWDDDPDDDTDDDDPDDDDPVVPDPVVVVVVVVVVVVVVVVVVVVVVCCVPPQQCLVLLVVLLVLQLVLLLLCLQEVCVPPPCSVVVSVVSNVLSVVLSCLLNVNDDPDDDDPDDPPPQQVHGPPPPLADPSPHRDDLVRCLPRPLVVVLVVLVVVLVVLVVVLVVLVVVLVVLLVVLVVQLVVDDPCSVVVSVVSNVVSNVVSVVVSVVSVVVNVLSVVLSVQSVVLSVVVVPDDPVRSDSVNSVVSSVSNSCSSSVSSLVVLLVVLVVSVVVVVVVSSVSSVVSSVSSVVVVVVVVVVVVVVVVVVVD